Protein AF-A0AAC9MU01-F1 (afdb_monomer)

Nearest PDB structures (foldseek):
  8tch-assembly1_A  TM=5.614E-01  e=8.319E-02  Staphylococcus aureus
  8tch-assembly1_B  TM=5.476E-01  e=8.319E-02  Staphylococcus aureus
  2bjn-assembly1_A  TM=2.027E-01  e=1.122E+00  Homo sapiens
  3gy1-assembly1_B  TM=4.019E-01  e=5.782E+00  Clostridium beijerinckii NCIMB 8052

Foldseek 3Di:
DDDDDPPDFDPDDDDDDAACFDWGADPVRDIDTFWRWHKDQAAWEAAPLLRWIWGWIATHPPLRDIFTFTPVCALLRVLVRCVVSVTDGPSVVSRVVRNVVCVVCVVVHHYNYPPCPDPPPSDDPVLVVLVLLVLVVCLVPVVCQVVCNFFHWDPVDPWKIKTWGAPVSVQVSCVVVVNPGPSNVSSSLVSCVVVVQWPAEPPRHQWHFDQRPVVRDTGITIIGIDTPVSSDDD

Structure (mmCIF, N/CA/C/O backbone):
data_AF-A0AAC9MU01-F1
#
_entry.id   AF-A0AAC9MU01-F1
#
loop_
_atom_site.group_PDB
_atom_site.id
_atom_site.type_symbol
_atom_site.label_atom_id
_atom_site.label_alt_id
_atom_site.label_comp_id
_atom_site.label_asym_id
_atom_site.label_entity_id
_atom_site.label_seq_id
_atom_site.pdbx_PDB_ins_code
_atom_site.Cartn_x
_atom_site.Cartn_y
_atom_site.Cartn_z
_atom_site.occupancy
_atom_site.B_iso_or_equiv
_atom_site.auth_seq_id
_atom_site.auth_comp_id
_atom_site.auth_asym_id
_atom_site.auth_atom_id
_atom_site.pdbx_PDB_model_num
ATOM 1 N N . MET A 1 1 ? -11.973 -14.619 -39.839 1.00 33.34 1 MET A N 1
ATOM 2 C CA . MET A 1 1 ? -10.685 -15.029 -39.251 1.00 33.34 1 MET A CA 1
ATOM 3 C C . MET A 1 1 ? -9.697 -13.953 -39.640 1.00 33.34 1 MET A C 1
ATOM 5 O O . MET A 1 1 ? -9.196 -13.977 -40.753 1.00 33.34 1 MET A O 1
ATOM 9 N N . GLU A 1 2 ? -9.573 -12.934 -38.796 1.00 31.97 2 GLU A N 1
ATOM 10 C CA . GLU A 1 2 ? -8.612 -11.846 -38.980 1.00 31.97 2 GLU A CA 1
ATOM 11 C C . GLU A 1 2 ? -7.303 -12.277 -38.323 1.00 31.97 2 GLU A C 1
ATOM 13 O O . GLU A 1 2 ? -7.291 -12.651 -37.150 1.00 31.97 2 GLU A O 1
ATOM 18 N N . ASN A 1 3 ? -6.232 -12.303 -39.114 1.00 32.38 3 ASN A N 1
ATOM 19 C CA . ASN A 1 3 ? -4.886 -12.586 -38.639 1.00 32.38 3 ASN A CA 1
ATOM 20 C C . ASN A 1 3 ? -4.419 -11.422 -37.760 1.00 32.38 3 ASN A C 1
ATOM 22 O O . ASN A 1 3 ? -4.373 -10.279 -38.210 1.00 32.38 3 ASN A O 1
ATOM 26 N N . LEU A 1 4 ? -4.074 -11.732 -36.511 1.00 35.19 4 LEU A N 1
ATOM 27 C CA . LEU A 1 4 ? -3.303 -10.855 -35.640 1.00 35.19 4 LEU A CA 1
ATOM 28 C C . LEU A 1 4 ? -1.901 -10.729 -36.245 1.00 35.19 4 LEU A C 1
ATOM 30 O O . LEU A 1 4 ? -1.181 -11.720 -36.333 1.00 35.19 4 LEU A O 1
ATOM 34 N N . ALA A 1 5 ? -1.555 -9.530 -36.710 1.00 35.09 5 ALA A N 1
ATOM 35 C CA . ALA A 1 5 ? -0.206 -9.205 -37.144 1.00 35.09 5 ALA A CA 1
ATOM 36 C C . ALA A 1 5 ? 0.738 -9.280 -35.934 1.00 35.09 5 ALA A C 1
ATOM 38 O O . ALA A 1 5 ? 0.562 -8.563 -34.946 1.00 35.09 5 ALA A O 1
ATOM 39 N N . GLU A 1 6 ? 1.703 -10.193 -36.004 1.00 38.47 6 GLU A N 1
ATOM 40 C CA . GLU A 1 6 ? 2.833 -10.279 -35.088 1.00 38.47 6 GLU A CA 1
ATOM 41 C C . GLU A 1 6 ? 3.767 -9.095 -35.367 1.00 38.47 6 GLU A C 1
ATOM 43 O O . GLU A 1 6 ? 4.499 -9.087 -36.351 1.00 38.47 6 GLU A O 1
ATOM 48 N N . ASN A 1 7 ? 3.735 -8.078 -34.505 1.00 41.38 7 ASN A N 1
ATOM 49 C CA . ASN A 1 7 ? 4.765 -7.042 -34.485 1.00 41.38 7 ASN A CA 1
ATOM 50 C C . ASN A 1 7 ? 6.025 -7.641 -33.847 1.00 41.38 7 ASN A C 1
ATOM 52 O O . ASN A 1 7 ? 6.170 -7.617 -32.626 1.00 41.38 7 ASN A O 1
ATOM 56 N N . SER A 1 8 ? 6.912 -8.222 -34.652 1.00 35.62 8 SER A N 1
ATOM 57 C CA . SER A 1 8 ? 8.251 -8.607 -34.203 1.00 35.62 8 SER A CA 1
ATOM 58 C C . SER A 1 8 ? 9.233 -7.489 -34.549 1.00 35.62 8 SER A C 1
ATOM 60 O O . SER A 1 8 ? 9.579 -7.320 -35.719 1.00 35.62 8 SER A O 1
ATOM 62 N N . TYR A 1 9 ? 9.686 -6.720 -33.559 1.00 42.91 9 TYR A N 1
ATOM 63 C CA . TYR A 1 9 ? 10.770 -5.762 -33.771 1.00 42.91 9 TYR A CA 1
ATOM 64 C C . TYR A 1 9 ? 12.103 -6.508 -33.767 1.00 42.91 9 TYR A C 1
ATOM 66 O O . TYR A 1 9 ? 12.362 -7.363 -32.919 1.00 42.91 9 TYR A O 1
ATOM 74 N N . ASN A 1 10 ? 12.934 -6.212 -34.761 1.00 40.31 10 ASN A N 1
ATOM 75 C CA . ASN A 1 10 ? 14.219 -6.863 -34.953 1.00 40.31 10 ASN A CA 1
ATOM 76 C C . ASN A 1 10 ? 15.215 -6.304 -33.920 1.00 40.31 10 ASN A C 1
ATOM 78 O O . ASN A 1 10 ? 15.692 -5.178 -34.051 1.00 40.31 10 ASN A O 1
ATOM 82 N N . ILE A 1 11 ? 15.478 -7.059 -32.849 1.00 44.53 11 ILE A N 1
ATOM 83 C CA . ILE A 1 11 ? 16.419 -6.682 -31.782 1.00 44.53 11 ILE A CA 1
ATOM 84 C C . ILE A 1 11 ? 17.823 -7.143 -32.188 1.00 44.53 11 ILE A C 1
ATOM 86 O O . ILE A 1 11 ? 18.391 -8.040 -31.572 1.00 44.53 11 ILE A O 1
ATOM 90 N N . ASP A 1 12 ? 18.385 -6.533 -33.229 1.00 43.00 12 ASP A N 1
ATOM 91 C CA . ASP A 1 12 ? 19.811 -6.655 -33.529 1.00 43.00 12 ASP A CA 1
ATOM 92 C C . ASP A 1 12 ? 20.505 -5.337 -33.175 1.00 43.00 12 ASP A C 1
ATOM 94 O O . ASP A 1 12 ? 20.518 -4.351 -33.909 1.00 43.00 12 ASP A O 1
ATOM 98 N N . THR A 1 13 ? 21.096 -5.323 -31.982 1.00 53.66 13 THR A N 1
ATOM 99 C CA . THR A 1 13 ? 22.181 -4.408 -31.628 1.00 53.66 13 THR A CA 1
ATOM 100 C C . THR A 1 13 ? 23.320 -4.566 -32.632 1.00 53.66 13 THR A C 1
ATOM 102 O O . THR A 1 13 ? 23.834 -5.677 -32.718 1.00 53.66 13 THR A O 1
ATOM 105 N N . LEU A 1 14 ? 23.761 -3.489 -33.309 1.00 36.19 14 LEU A N 1
ATOM 106 C CA . LEU A 1 14 ? 25.185 -3.129 -33.498 1.00 36.19 14 LEU A CA 1
ATOM 107 C C . LEU A 1 14 ? 25.422 -1.889 -34.404 1.00 36.19 14 LEU A C 1
ATOM 109 O O . LEU A 1 14 ? 25.096 -1.884 -35.585 1.00 36.19 14 LEU A O 1
ATOM 113 N N . ASN A 1 15 ? 26.180 -0.944 -33.822 1.00 32.50 15 ASN A N 1
ATOM 114 C CA . ASN A 1 15 ? 27.194 -0.032 -34.391 1.00 32.50 15 ASN A CA 1
ATOM 115 C C . ASN A 1 15 ? 26.860 1.400 -34.890 1.00 32.50 15 ASN A C 1
ATOM 117 O O . ASN A 1 15 ? 26.528 1.629 -36.045 1.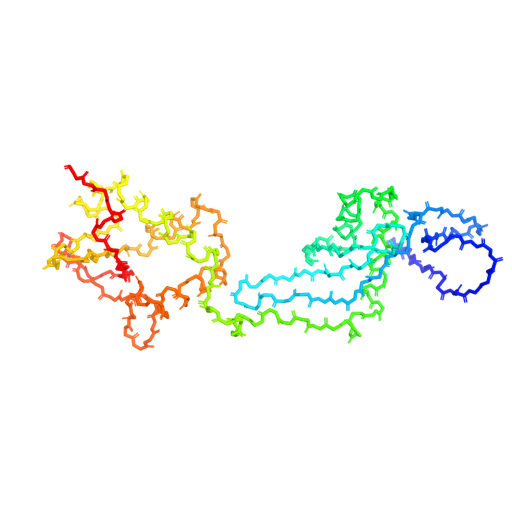00 32.50 15 ASN A O 1
ATOM 121 N N . ALA A 1 16 ? 27.255 2.343 -34.012 1.00 35.03 16 ALA A N 1
ATOM 122 C CA . ALA A 1 16 ? 28.285 3.377 -34.230 1.00 35.03 16 ALA A CA 1
ATOM 123 C C . ALA A 1 16 ? 27.898 4.712 -34.900 1.00 35.03 16 ALA A C 1
ATOM 125 O O . ALA A 1 16 ? 28.267 4.974 -36.036 1.00 35.03 16 ALA A O 1
ATOM 126 N N . GLU A 1 17 ? 27.243 5.573 -34.113 1.00 38.16 17 GLU A N 1
ATOM 127 C CA . GLU A 1 17 ? 27.628 6.979 -33.792 1.00 38.16 17 GLU A CA 1
ATOM 128 C C . GLU A 1 17 ? 26.553 7.687 -32.931 1.00 38.16 17 GLU A C 1
ATOM 130 O O . GLU A 1 17 ? 26.542 8.904 -32.749 1.00 38.16 17 GLU A O 1
ATOM 135 N N . GLU A 1 18 ? 25.621 6.926 -32.361 1.00 42.84 18 GLU A N 1
ATOM 136 C CA . GLU A 1 18 ? 24.342 7.458 -31.923 1.00 42.84 18 GLU A CA 1
ATOM 137 C C . GLU A 1 18 ? 24.255 7.508 -30.405 1.00 42.84 18 GLU A C 1
ATOM 139 O O . GLU A 1 18 ? 24.616 6.566 -29.705 1.00 42.84 18 GLU A O 1
ATOM 144 N N . THR A 1 19 ? 23.773 8.650 -29.918 1.00 51.72 19 THR A N 1
ATOM 145 C CA . THR A 1 19 ? 23.278 8.909 -28.561 1.00 51.72 19 THR A CA 1
ATOM 146 C C . THR A 1 19 ? 22.874 7.635 -27.817 1.00 51.72 19 THR A C 1
ATOM 148 O O . THR A 1 19 ? 22.124 6.844 -28.382 1.00 51.72 19 THR A O 1
ATOM 151 N N . ASN A 1 20 ? 23.234 7.507 -26.534 1.00 68.25 20 ASN A N 1
ATOM 152 C CA . ASN A 1 20 ? 22.795 6.434 -25.620 1.00 68.25 20 ASN A CA 1
ATOM 153 C C . ASN A 1 20 ? 21.255 6.229 -25.538 1.00 68.25 20 ASN A C 1
ATOM 155 O O . ASN A 1 20 ? 20.792 5.442 -24.727 1.00 68.25 20 ASN A O 1
ATOM 159 N N . GLY A 1 21 ? 20.454 6.955 -26.318 1.00 81.69 21 GLY A N 1
ATOM 160 C CA . GLY A 1 21 ? 19.012 6.841 -26.455 1.00 81.69 21 GLY A CA 1
ATOM 161 C C . GLY A 1 21 ? 18.496 5.548 -27.082 1.00 81.69 21 GLY A C 1
ATOM 162 O O . GLY A 1 21 ? 19.226 4.739 -27.646 1.00 81.69 21 GLY A O 1
ATOM 163 N N . ILE A 1 22 ? 17.181 5.387 -26.993 1.00 88.44 22 ILE A N 1
ATOM 164 C CA . ILE A 1 22 ? 16.414 4.281 -27.553 1.00 88.44 22 ILE A CA 1
ATOM 165 C C . ILE A 1 22 ? 15.800 4.744 -28.876 1.00 88.44 22 ILE A C 1
ATOM 167 O O . ILE A 1 22 ? 15.067 5.742 -28.936 1.00 88.44 22 ILE A O 1
ATOM 171 N N . TRP A 1 23 ? 16.077 3.975 -29.923 1.00 89.56 23 TRP A N 1
ATOM 172 C CA . TRP A 1 23 ? 15.594 4.180 -31.283 1.00 89.56 23 TRP A CA 1
ATOM 173 C C . TRP A 1 23 ? 14.854 2.927 -31.733 1.00 89.56 23 TRP A C 1
ATOM 175 O O . TRP A 1 23 ? 15.296 1.821 -31.442 1.00 89.56 23 TRP A O 1
ATOM 185 N N . ILE A 1 24 ? 13.737 3.103 -32.434 1.00 87.06 24 ILE A N 1
ATOM 186 C CA . ILE A 1 24 ? 12.960 1.996 -32.999 1.00 87.06 24 ILE A CA 1
ATOM 187 C C . ILE A 1 24 ? 12.995 2.113 -34.516 1.00 87.06 24 ILE A C 1
ATOM 189 O O . ILE A 1 24 ? 12.777 3.202 -35.052 1.00 87.06 24 ILE A O 1
ATOM 193 N N . GLU A 1 25 ? 13.271 0.999 -35.180 1.00 84.62 25 GLU A N 1
ATOM 194 C CA . GLU A 1 25 ? 13.202 0.857 -36.631 1.00 84.62 25 GLU A CA 1
ATOM 195 C C . GLU A 1 25 ? 11.802 0.371 -37.035 1.00 84.62 25 GLU A C 1
ATOM 197 O O . GLU A 1 25 ? 11.242 -0.511 -36.380 1.00 84.62 25 GLU A O 1
ATOM 202 N N . ASP A 1 26 ? 11.203 0.994 -38.051 1.00 80.44 26 ASP A N 1
ATOM 203 C CA . ASP A 1 26 ? 9.952 0.517 -38.651 1.00 80.44 26 ASP A CA 1
ATOM 204 C C . ASP A 1 26 ? 10.191 -0.511 -39.772 1.00 80.44 26 ASP A C 1
ATOM 206 O O . ASP A 1 26 ? 11.327 -0.795 -40.138 1.00 80.44 26 ASP A O 1
ATOM 210 N N . GLU A 1 27 ? 9.114 -1.100 -40.303 1.00 78.50 27 GLU A N 1
ATOM 211 C CA . GLU A 1 27 ? 9.172 -2.144 -41.345 1.00 78.50 27 GLU A CA 1
ATOM 212 C C . GLU A 1 27 ? 9.883 -1.687 -42.631 1.00 78.50 27 GLU A C 1
ATOM 214 O O . GLU A 1 27 ? 10.413 -2.512 -43.374 1.00 78.50 27 GLU A O 1
ATOM 219 N N . ASP A 1 28 ? 9.926 -0.375 -42.872 1.00 82.12 28 ASP A N 1
ATOM 220 C CA . ASP A 1 28 ? 10.595 0.251 -44.012 1.00 82.12 28 ASP A CA 1
ATOM 221 C C . ASP A 1 28 ? 12.073 0.588 -43.718 1.00 82.12 28 ASP A C 1
ATOM 223 O O . ASP A 1 28 ? 12.757 1.179 -44.558 1.00 82.12 28 ASP A O 1
ATOM 227 N N . GLY A 1 29 ? 12.582 0.233 -42.532 1.00 80.69 29 GLY A N 1
ATOM 228 C CA . GLY A 1 29 ? 13.956 0.493 -42.104 1.00 80.69 29 GLY A CA 1
ATOM 229 C C . GLY A 1 29 ? 14.201 1.918 -41.592 1.00 80.69 29 GLY A C 1
ATOM 230 O O . GLY A 1 29 ? 15.353 2.319 -41.409 1.00 80.69 29 GLY A O 1
ATOM 231 N N . ASN A 1 30 ? 13.158 2.729 -41.368 1.00 84.19 30 ASN A N 1
ATOM 232 C CA . ASN A 1 30 ? 13.339 4.088 -40.860 1.00 84.19 30 ASN A CA 1
ATOM 233 C C . ASN A 1 30 ? 13.479 4.086 -39.341 1.00 84.19 30 ASN A C 1
ATOM 235 O O . ASN A 1 30 ? 12.619 3.610 -38.597 1.00 84.19 30 ASN A O 1
ATOM 239 N N . ARG A 1 31 ? 14.548 4.722 -38.865 1.00 84.19 31 ARG A N 1
ATOM 240 C CA . ARG A 1 31 ? 14.858 4.809 -37.439 1.00 84.19 31 ARG A CA 1
ATOM 241 C C . ARG A 1 31 ? 14.244 6.052 -36.817 1.00 84.19 31 ARG A C 1
ATOM 243 O O . ARG A 1 31 ? 14.443 7.173 -37.280 1.00 84.19 31 ARG A O 1
ATOM 250 N N . GLN A 1 32 ? 13.513 5.856 -35.727 1.00 85.50 32 GLN A N 1
ATOM 251 C CA . GLN A 1 32 ? 12.815 6.919 -35.013 1.00 85.50 32 GLN A CA 1
ATOM 252 C C . GLN A 1 32 ? 13.269 6.974 -33.554 1.00 85.50 32 GLN A C 1
ATOM 254 O O . GLN A 1 32 ? 13.216 5.971 -32.842 1.00 85.50 32 GLN A O 1
ATOM 259 N N . CYS A 1 33 ? 13.680 8.159 -33.091 1.00 87.25 33 CYS A N 1
ATOM 260 C CA . CYS A 1 33 ? 14.018 8.374 -31.684 1.00 87.25 33 CYS A CA 1
ATOM 261 C C . CYS A 1 33 ? 12.754 8.276 -30.833 1.00 87.25 33 CYS A C 1
ATOM 263 O O . CYS A 1 33 ? 11.787 9.011 -31.059 1.00 87.25 33 CYS A O 1
ATOM 265 N N . VAL A 1 34 ? 12.766 7.393 -29.837 1.00 92.06 34 VAL A N 1
ATOM 266 C CA . VAL A 1 34 ? 11.656 7.248 -28.883 1.00 92.06 34 VAL A CA 1
ATOM 267 C C . VAL A 1 34 ? 12.044 7.680 -27.474 1.00 92.06 34 VAL A C 1
ATOM 269 O O . VAL A 1 34 ? 11.166 8.072 -26.702 1.00 92.06 34 VAL A O 1
ATOM 272 N N . CYS A 1 35 ? 13.340 7.662 -27.159 1.00 90.62 35 CYS A N 1
ATOM 273 C CA . CYS A 1 35 ? 13.922 8.210 -25.941 1.00 90.62 35 CYS A CA 1
ATOM 274 C C . CYS A 1 35 ? 15.354 8.683 -26.251 1.00 90.62 35 CYS A C 1
ATOM 276 O O . CYS A 1 35 ? 16.123 7.910 -26.807 1.00 90.62 35 CYS A O 1
ATOM 278 N N . PRO A 1 36 ? 15.762 9.910 -25.896 1.00 88.50 36 PRO A N 1
ATOM 279 C CA . PRO A 1 36 ? 17.089 10.434 -26.222 1.00 88.50 36 PRO A CA 1
ATOM 280 C C . PRO A 1 36 ? 18.189 9.918 -25.279 1.00 88.50 36 PRO A C 1
ATOM 282 O O . PRO A 1 36 ? 19.367 10.154 -25.528 1.00 88.50 36 PRO A O 1
ATOM 285 N N . VAL A 1 37 ? 17.808 9.228 -24.200 1.00 89.19 37 VAL A N 1
ATOM 286 C CA . VAL A 1 37 ? 18.699 8.660 -23.175 1.00 89.19 37 VAL A CA 1
ATOM 287 C C . VAL A 1 37 ? 18.432 7.170 -22.995 1.00 89.19 37 VAL A C 1
ATOM 289 O O . VAL A 1 37 ? 17.341 6.691 -23.326 1.00 89.19 37 VAL A O 1
ATOM 292 N N . SER A 1 38 ? 19.409 6.440 -22.459 1.00 90.88 38 SER A N 1
ATOM 293 C CA . SER A 1 38 ? 19.231 5.020 -22.170 1.00 90.88 38 SER A CA 1
ATOM 294 C C . SER A 1 38 ? 18.254 4.857 -21.020 1.00 90.88 38 SER A C 1
ATOM 296 O O . SER A 1 38 ? 18.213 5.666 -20.089 1.00 90.88 38 SER A O 1
ATOM 298 N N . VAL A 1 39 ? 17.460 3.795 -21.084 1.00 92.00 39 VAL A N 1
ATOM 299 C CA . VAL A 1 39 ? 16.626 3.368 -19.969 1.00 92.00 39 VAL A CA 1
ATOM 300 C C . VAL A 1 39 ? 16.716 1.858 -19.877 1.00 92.00 39 VAL A C 1
ATOM 302 O O . VAL A 1 39 ? 16.418 1.158 -20.844 1.00 92.00 39 VAL A O 1
ATOM 305 N N . GLU A 1 40 ? 17.114 1.369 -18.711 1.00 90.38 40 GLU A N 1
ATOM 306 C CA . GLU A 1 40 ? 17.258 -0.056 -18.445 1.00 90.38 40 GLU A CA 1
ATOM 307 C C . GLU A 1 40 ? 16.331 -0.469 -17.306 1.00 90.38 40 GLU A C 1
ATOM 309 O O . GLU A 1 40 ? 16.325 0.153 -16.245 1.00 90.38 40 GLU A O 1
ATOM 314 N N . ILE A 1 41 ? 15.536 -1.517 -17.521 1.00 90.62 41 ILE A N 1
ATOM 315 C CA . ILE A 1 41 ? 14.718 -2.124 -16.468 1.00 90.62 41 ILE A CA 1
ATOM 316 C C . ILE A 1 41 ? 15.637 -3.053 -15.678 1.00 90.62 41 ILE A C 1
ATOM 318 O O . ILE A 1 41 ? 16.023 -4.108 -16.174 1.00 90.62 41 ILE A O 1
ATOM 322 N N . ILE A 1 42 ? 16.003 -2.648 -14.466 1.00 88.50 42 ILE A N 1
ATOM 323 C CA . ILE A 1 42 ? 17.048 -3.317 -13.679 1.00 88.50 42 ILE A CA 1
ATOM 324 C C . ILE A 1 42 ? 16.485 -4.314 -12.664 1.00 88.50 42 ILE A C 1
ATOM 326 O O . ILE A 1 42 ? 17.151 -5.284 -12.306 1.00 88.50 42 ILE A O 1
ATOM 330 N N . ALA A 1 43 ? 15.263 -4.084 -12.180 1.00 87.81 43 ALA A N 1
ATOM 331 C CA . ALA A 1 43 ? 14.674 -4.901 -11.130 1.00 87.81 43 ALA A CA 1
ATOM 332 C C . ALA A 1 43 ? 13.148 -4.794 -11.091 1.00 87.81 43 ALA A C 1
ATOM 334 O O . ALA A 1 43 ? 12.538 -3.858 -11.618 1.00 87.81 43 ALA A O 1
ATOM 335 N N . ILE A 1 44 ? 12.543 -5.739 -10.379 1.00 88.06 44 ILE A N 1
ATOM 336 C CA . ILE A 1 44 ? 11.185 -5.625 -9.859 1.00 88.06 44 ILE A CA 1
ATOM 337 C C . ILE A 1 44 ? 11.303 -5.439 -8.347 1.00 88.06 44 ILE A C 1
ATOM 339 O O . ILE A 1 44 ? 11.755 -6.338 -7.639 1.00 88.06 44 ILE A O 1
ATOM 343 N N . GLU A 1 45 ? 10.896 -4.278 -7.843 1.00 87.12 45 GLU A N 1
ATOM 344 C CA . GLU A 1 45 ? 10.708 -4.063 -6.410 1.00 87.12 45 GLU A CA 1
ATOM 345 C C . GLU A 1 45 ? 9.396 -4.713 -5.967 1.00 87.12 45 GLU A C 1
ATOM 347 O O . GLU A 1 45 ? 8.342 -4.452 -6.549 1.00 87.12 45 GLU A O 1
ATOM 352 N N . VAL A 1 46 ? 9.454 -5.547 -4.927 1.00 82.81 46 VAL A N 1
ATOM 353 C CA . VAL A 1 46 ? 8.307 -6.315 -4.431 1.00 82.81 46 VAL A CA 1
ATOM 354 C C . VAL A 1 46 ? 8.032 -5.990 -2.970 1.00 82.81 46 VAL A C 1
ATOM 356 O O . VAL A 1 46 ? 8.763 -6.426 -2.088 1.00 82.81 46 VAL A O 1
ATOM 359 N N . ASP A 1 47 ? 6.930 -5.304 -2.694 1.00 77.19 47 ASP A N 1
ATOM 360 C CA . ASP A 1 47 ? 6.321 -5.246 -1.367 1.00 77.19 47 ASP A CA 1
ATOM 361 C C . ASP A 1 47 ? 5.314 -6.396 -1.249 1.00 77.19 47 ASP A C 1
ATOM 363 O O . ASP A 1 47 ? 4.135 -6.283 -1.599 1.00 77.19 47 ASP A O 1
ATOM 367 N N . ARG A 1 48 ? 5.819 -7.545 -0.777 1.00 69.38 48 ARG A N 1
ATOM 368 C CA . ARG A 1 48 ? 5.019 -8.766 -0.587 1.00 69.38 48 ARG A CA 1
ATOM 369 C C . ARG A 1 48 ? 3.927 -8.586 0.454 1.00 69.38 48 ARG A C 1
ATOM 371 O O . ARG A 1 48 ? 2.942 -9.318 0.433 1.00 69.38 48 ARG A O 1
ATOM 378 N N . GLU A 1 49 ? 4.112 -7.673 1.402 1.00 66.50 49 GLU A N 1
ATOM 379 C CA . GLU A 1 49 ? 3.132 -7.487 2.458 1.00 66.50 49 GLU A CA 1
ATOM 380 C C . GLU A 1 49 ? 1.884 -6.801 1.922 1.00 66.50 49 GLU A C 1
ATOM 382 O O . GLU A 1 49 ? 0.780 -7.219 2.268 1.00 66.50 49 GLU A O 1
ATOM 387 N N . ARG A 1 50 ? 2.062 -5.808 1.046 1.00 68.12 50 ARG A N 1
ATOM 388 C CA . ARG A 1 50 ? 0.971 -5.021 0.452 1.00 68.12 50 ARG A CA 1
ATOM 389 C C . ARG A 1 50 ? 0.559 -5.472 -0.940 1.00 68.12 50 ARG A C 1
ATOM 391 O O . ARG A 1 50 ? -0.320 -4.846 -1.532 1.00 68.12 50 ARG A O 1
ATOM 398 N N . ASP A 1 51 ? 1.179 -6.536 -1.442 1.00 73.06 51 ASP A N 1
ATOM 399 C CA . ASP A 1 51 ? 0.996 -7.051 -2.800 1.00 73.06 51 ASP A CA 1
ATOM 400 C C . ASP A 1 51 ? 1.210 -5.949 -3.853 1.00 73.06 51 ASP A C 1
ATOM 402 O O . ASP A 1 51 ? 0.432 -5.771 -4.791 1.00 73.06 51 ASP A O 1
ATOM 406 N N . ARG A 1 52 ? 2.258 -5.140 -3.648 1.00 81.56 52 ARG A N 1
ATOM 407 C CA . ARG A 1 52 ? 2.647 -4.067 -4.567 1.00 81.56 52 ARG A CA 1
ATOM 408 C C . ARG A 1 52 ? 3.966 -4.410 -5.231 1.00 81.56 52 ARG A C 1
ATOM 410 O O . ARG A 1 52 ? 4.927 -4.810 -4.582 1.00 81.56 52 ARG A O 1
ATOM 417 N N . TYR A 1 53 ? 3.996 -4.213 -6.539 1.00 85.81 53 TYR A N 1
ATOM 418 C CA . TYR A 1 53 ? 5.143 -4.518 -7.375 1.00 85.81 53 TYR A CA 1
ATOM 419 C C . TYR A 1 53 ? 5.425 -3.303 -8.241 1.00 85.81 53 TYR A C 1
ATOM 421 O O . TYR A 1 53 ? 4.501 -2.732 -8.834 1.00 85.81 53 TYR A O 1
ATOM 429 N N . TRP A 1 54 ? 6.694 -2.935 -8.339 1.00 92.31 54 TRP A N 1
ATOM 430 C CA . TRP A 1 54 ? 7.145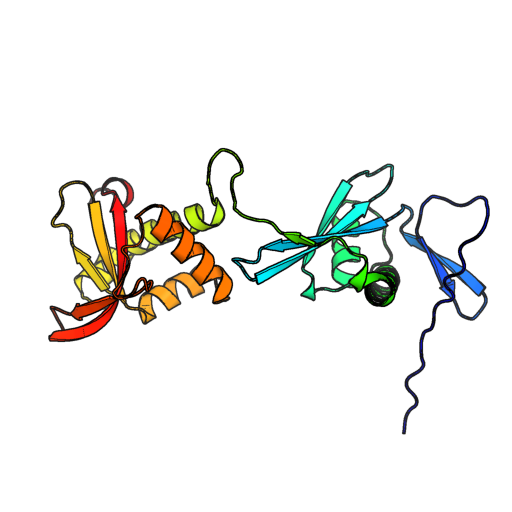 -1.846 -9.189 1.00 92.31 54 TRP A CA 1
ATOM 431 C C . TRP A 1 54 ? 8.264 -2.320 -10.098 1.00 92.31 54 TRP A C 1
ATOM 433 O O . TRP A 1 54 ? 9.207 -2.960 -9.644 1.00 92.31 54 TRP A O 1
ATOM 443 N N . TYR A 1 55 ? 8.194 -1.946 -11.367 1.00 92.50 55 TYR A N 1
ATOM 444 C CA . TYR A 1 55 ? 9.368 -1.913 -12.219 1.00 92.50 55 TYR A CA 1
ATOM 445 C C . TYR A 1 55 ? 10.291 -0.802 -11.743 1.00 92.50 55 TYR A C 1
ATOM 447 O O . TYR A 1 55 ? 9.843 0.335 -11.561 1.00 92.50 55 TYR A O 1
ATOM 455 N N . VAL A 1 56 ? 11.566 -1.129 -11.561 1.00 92.81 56 VAL A N 1
ATOM 456 C CA . VAL A 1 56 ? 12.629 -0.151 -11.336 1.00 92.81 56 VAL A CA 1
ATOM 457 C C . VAL A 1 56 ? 13.396 -0.006 -12.638 1.00 92.81 56 VAL A C 1
ATOM 459 O O . VAL A 1 56 ? 13.958 -0.980 -13.143 1.00 92.81 56 VAL A O 1
ATOM 462 N N . ALA A 1 57 ? 13.397 1.207 -13.181 1.00 92.75 57 ALA A N 1
ATOM 463 C CA . ALA A 1 57 ? 14.150 1.534 -14.378 1.00 92.75 57 ALA A CA 1
ATOM 464 C C . ALA A 1 57 ? 15.206 2.599 -14.071 1.00 92.75 57 ALA A C 1
ATOM 466 O O . ALA A 1 57 ? 14.895 3.634 -13.478 1.00 92.75 57 ALA A O 1
ATOM 467 N N . GLN A 1 58 ? 16.442 2.344 -14.490 1.00 94.06 58 GLN A N 1
ATOM 468 C CA . GLN A 1 58 ? 17.546 3.290 -14.419 1.00 94.06 58 GLN A CA 1
ATOM 469 C C . GLN A 1 58 ? 17.574 4.121 -15.700 1.00 94.06 58 GLN A C 1
ATOM 471 O O . GLN A 1 58 ? 17.708 3.581 -16.798 1.00 94.06 58 GLN A O 1
ATOM 476 N N . ILE A 1 59 ? 17.466 5.440 -15.558 1.00 93.25 59 ILE A N 1
ATOM 477 C CA . ILE A 1 59 ? 17.658 6.393 -16.652 1.00 93.25 59 ILE A CA 1
ATOM 478 C C . ILE A 1 59 ? 19.146 6.737 -16.725 1.00 93.25 59 ILE A C 1
ATOM 480 O O . ILE A 1 59 ? 19.752 7.068 -15.705 1.00 93.25 59 ILE A O 1
ATOM 484 N N . GLY A 1 60 ? 19.734 6.677 -17.916 1.00 87.88 60 GLY A N 1
ATOM 485 C CA . GLY A 1 60 ? 21.123 7.056 -18.153 1.00 87.88 60 GLY A CA 1
ATOM 486 C C . GLY A 1 60 ? 21.398 8.558 -18.017 1.00 87.88 60 GLY A C 1
ATOM 487 O O . GLY A 1 60 ? 20.518 9.377 -17.735 1.00 87.88 60 GLY A O 1
ATOM 488 N N . GLU A 1 61 ? 22.656 8.931 -18.234 1.00 84.31 61 GLU A N 1
ATOM 489 C CA . GLU A 1 61 ? 23.094 10.330 -18.281 1.00 84.31 61 GLU A CA 1
ATOM 490 C C . GLU A 1 61 ? 22.333 11.130 -19.364 1.00 84.31 61 GLU A C 1
ATOM 492 O O . GLU A 1 61 ? 21.999 10.575 -20.416 1.00 84.31 61 GLU A O 1
ATOM 497 N N . PRO A 1 62 ? 22.057 12.432 -19.147 1.00 83.19 62 PRO A N 1
ATOM 498 C CA . PRO A 1 62 ? 22.483 13.267 -18.014 1.00 83.19 62 PRO A CA 1
ATOM 499 C C . PRO A 1 62 ? 21.553 13.205 -16.788 1.00 83.19 62 PRO A C 1
ATOM 501 O O . PRO A 1 62 ? 21.742 13.946 -15.828 1.00 83.19 62 PRO A O 1
ATOM 504 N N . ILE A 1 63 ? 20.488 12.399 -16.841 1.00 86.62 63 ILE A N 1
ATOM 505 C CA . ILE A 1 63 ? 19.471 12.369 -15.781 1.00 86.62 63 ILE A CA 1
ATOM 506 C C . ILE A 1 63 ? 19.919 11.487 -14.616 1.00 86.62 63 ILE A C 1
ATOM 508 O O . ILE A 1 63 ? 19.684 11.858 -13.468 1.00 86.62 63 ILE A O 1
ATOM 512 N N . ASN A 1 64 ? 20.541 10.341 -14.922 1.00 86.06 64 ASN A N 1
ATOM 513 C CA . ASN A 1 64 ? 21.144 9.406 -13.968 1.00 86.06 64 ASN A CA 1
ATOM 514 C C . ASN A 1 64 ? 20.272 9.158 -12.723 1.00 86.06 64 ASN A C 1
ATOM 516 O O . ASN A 1 64 ? 20.642 9.465 -11.588 1.00 86.06 64 ASN A O 1
ATOM 520 N N . ARG A 1 65 ? 19.056 8.654 -12.952 1.00 89.81 65 ARG A N 1
ATOM 521 C CA . ARG A 1 65 ? 18.028 8.528 -11.914 1.00 89.81 65 ARG A CA 1
ATOM 522 C C . ARG A 1 65 ? 17.221 7.248 -12.065 1.00 89.81 65 ARG A C 1
ATOM 524 O O . ARG A 1 65 ? 16.809 6.895 -13.166 1.00 89.81 65 ARG A O 1
ATOM 531 N N . GLU A 1 66 ? 16.889 6.639 -10.933 1.00 93.06 66 GLU A N 1
ATOM 532 C CA . GLU A 1 66 ? 15.893 5.574 -10.868 1.00 93.06 66 GLU A CA 1
ATOM 533 C C . GLU A 1 66 ? 14.464 6.121 -10.883 1.00 93.06 66 GLU A C 1
ATOM 535 O O . GLU A 1 66 ? 14.100 7.036 -10.131 1.00 93.06 66 GLU A O 1
ATOM 540 N N . VAL A 1 67 ? 13.617 5.479 -11.679 1.00 93.81 67 VAL A N 1
ATOM 541 C CA . VAL A 1 67 ? 12.169 5.671 -11.655 1.00 93.81 67 VAL A CA 1
ATOM 542 C C . VAL A 1 67 ? 11.462 4.368 -11.324 1.00 93.81 67 VAL A C 1
ATOM 544 O O . VAL A 1 67 ? 11.931 3.278 -11.648 1.00 93.81 67 VAL A O 1
ATOM 547 N N . ARG A 1 68 ? 10.313 4.499 -10.660 1.00 93.19 68 ARG A N 1
ATOM 548 C CA . ARG A 1 68 ? 9.453 3.378 -10.282 1.00 93.19 68 ARG A CA 1
ATOM 549 C C . ARG A 1 68 ? 8.124 3.506 -11.005 1.00 93.19 68 ARG A C 1
ATOM 551 O O . ARG A 1 68 ? 7.527 4.581 -10.994 1.00 93.19 68 ARG A O 1
ATOM 558 N N . SER A 1 69 ? 7.652 2.411 -11.587 1.00 93.75 69 SER A N 1
ATOM 559 C CA . SER A 1 69 ? 6.317 2.323 -12.183 1.00 93.75 69 SER A CA 1
ATOM 560 C C . SER A 1 69 ? 5.601 1.067 -11.686 1.00 93.75 69 SER A C 1
ATOM 562 O O . SER A 1 69 ? 6.231 0.012 -11.628 1.00 93.75 69 SER A O 1
ATOM 564 N N . PRO A 1 70 ? 4.316 1.140 -11.294 1.00 89.81 70 PRO A N 1
ATOM 565 C CA . PRO A 1 70 ? 3.565 -0.042 -10.885 1.00 89.81 70 PRO A CA 1
ATOM 566 C C . PRO A 1 70 ? 3.515 -1.107 -11.989 1.00 89.81 70 PRO A C 1
ATOM 568 O O . PRO A 1 70 ? 3.224 -0.797 -13.140 1.00 89.81 70 PRO A O 1
ATOM 571 N N . VAL A 1 71 ? 3.709 -2.380 -11.631 1.00 89.25 71 VAL A N 1
ATOM 572 C CA . VAL A 1 71 ? 3.781 -3.481 -12.616 1.00 89.25 71 VAL A CA 1
ATOM 573 C C . VAL A 1 71 ? 2.523 -3.604 -13.483 1.00 89.25 71 VAL A C 1
ATOM 575 O O . VAL A 1 71 ? 2.612 -3.903 -14.669 1.00 89.25 71 VAL A O 1
ATOM 578 N N . HIS A 1 72 ? 1.345 -3.319 -12.927 1.00 87.44 72 HIS A N 1
ATOM 579 C CA . HIS A 1 72 ? 0.080 -3.398 -13.664 1.00 87.44 72 HIS A CA 1
ATOM 580 C C . HIS A 1 72 ? -0.073 -2.334 -14.765 1.00 87.44 72 HIS A C 1
ATOM 582 O O . HIS A 1 72 ? -0.982 -2.445 -15.583 1.00 87.44 72 HIS A O 1
ATOM 588 N N . GLU A 1 73 ? 0.779 -1.304 -14.790 1.00 90.00 73 GLU A N 1
ATOM 589 C CA . GLU A 1 73 ? 0.800 -0.303 -15.861 1.00 90.00 73 GLU A CA 1
ATOM 590 C C . GLU A 1 73 ? 1.661 -0.728 -17.067 1.00 90.00 73 GLU A C 1
ATOM 592 O O . GLU A 1 73 ? 1.629 -0.052 -18.100 1.00 90.00 73 GLU A O 1
ATOM 597 N N . GLY A 1 74 ? 2.409 -1.834 -16.954 1.00 91.94 74 GLY A N 1
ATOM 598 C CA . GLY A 1 74 ? 3.256 -2.375 -18.020 1.00 91.94 74 GLY A CA 1
ATOM 599 C C . GLY A 1 74 ? 4.337 -1.402 -18.502 1.00 91.94 74 GLY A C 1
ATOM 600 O O . GLY A 1 74 ? 4.721 -0.456 -17.806 1.00 91.94 74 GLY A O 1
ATOM 601 N N . GLY A 1 75 ? 4.810 -1.604 -19.730 1.00 92.94 75 GLY A N 1
ATOM 602 C CA . GLY A 1 75 ? 5.812 -0.755 -20.367 1.00 92.94 75 GLY A CA 1
ATOM 603 C C . GLY A 1 75 ? 5.365 0.700 -20.519 1.00 92.94 75 GLY A C 1
ATOM 604 O O . GLY A 1 75 ? 6.171 1.623 -20.372 1.00 92.94 7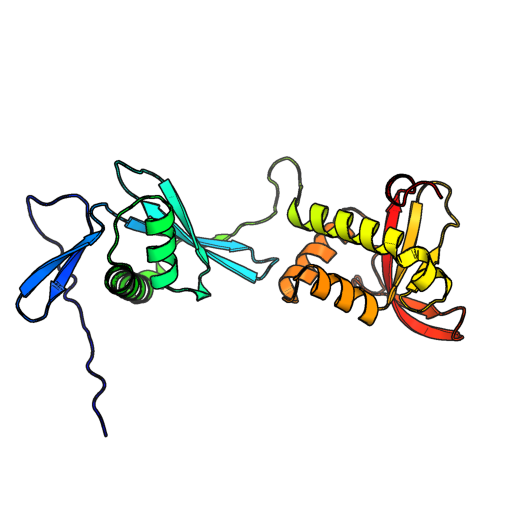5 GLY A O 1
ATOM 605 N N . LEU A 1 76 ? 4.066 0.947 -20.723 1.00 94.94 76 LEU A N 1
ATOM 606 C CA . LEU A 1 76 ? 3.520 2.307 -20.784 1.00 94.94 76 LEU A CA 1
ATOM 607 C C . LEU A 1 76 ? 3.684 3.061 -19.455 1.00 94.94 76 LEU A C 1
ATOM 609 O O . LEU A 1 76 ? 3.970 4.262 -19.464 1.00 94.94 76 LEU A O 1
ATOM 613 N N . GLY A 1 77 ? 3.519 2.374 -18.324 1.00 93.94 77 GLY A N 1
ATOM 614 C CA . GLY A 1 77 ? 3.781 2.938 -17.002 1.00 93.94 77 GLY A CA 1
ATOM 615 C C . GLY A 1 77 ? 5.237 3.368 -16.838 1.00 93.94 77 GLY A C 1
ATOM 616 O O . GLY A 1 77 ? 5.510 4.481 -16.383 1.00 93.94 77 GLY A O 1
ATOM 617 N N . ILE A 1 78 ? 6.175 2.526 -17.281 1.00 94.88 78 ILE A N 1
ATOM 618 C CA . ILE A 1 78 ? 7.613 2.830 -17.246 1.00 94.88 78 ILE A CA 1
ATOM 619 C C . ILE A 1 78 ? 7.906 4.067 -18.099 1.00 94.88 78 ILE A C 1
ATOM 621 O O . ILE A 1 78 ? 8.523 5.016 -17.617 1.00 94.88 78 ILE A O 1
ATOM 625 N N . ALA A 1 79 ? 7.395 4.115 -19.333 1.00 95.25 79 ALA A N 1
ATOM 626 C CA . ALA A 1 79 ? 7.582 5.256 -20.229 1.00 95.25 79 ALA A CA 1
ATOM 627 C C . ALA A 1 79 ? 7.048 6.572 -19.630 1.00 95.25 79 ALA A C 1
ATOM 629 O O . ALA A 1 79 ? 7.688 7.619 -19.743 1.00 95.25 79 ALA A O 1
ATOM 630 N N . ARG A 1 80 ? 5.902 6.527 -18.937 1.00 94.94 80 ARG A N 1
ATOM 631 C CA . ARG A 1 80 ? 5.353 7.687 -18.215 1.00 94.94 80 ARG A CA 1
ATOM 632 C C . ARG A 1 80 ? 6.230 8.104 -17.040 1.00 94.94 80 ARG A C 1
ATOM 634 O O . ARG A 1 80 ? 6.471 9.296 -16.875 1.00 94.94 80 ARG A O 1
ATOM 641 N N . ALA A 1 81 ? 6.723 7.152 -16.251 1.00 94.19 81 ALA A N 1
ATOM 642 C CA . ALA A 1 81 ? 7.610 7.438 -15.128 1.00 94.19 81 ALA A CA 1
ATOM 643 C C . ALA A 1 81 ? 8.920 8.100 -15.598 1.00 94.19 81 ALA A C 1
ATOM 645 O O . ALA A 1 81 ? 9.371 9.074 -14.996 1.00 94.19 81 ALA A O 1
ATOM 646 N N . VAL A 1 82 ? 9.472 7.640 -16.725 1.00 93.94 82 VAL A N 1
ATOM 647 C CA . VAL A 1 82 ? 10.627 8.262 -17.394 1.00 93.94 82 VAL A CA 1
ATOM 648 C C . VAL A 1 82 ? 10.304 9.690 -17.849 1.00 93.94 82 VAL A C 1
ATOM 650 O O . VAL A 1 82 ? 11.074 10.610 -17.574 1.00 93.94 82 VAL A O 1
ATOM 653 N N . ALA A 1 83 ? 9.142 9.913 -18.471 1.00 92.62 83 ALA A N 1
ATOM 654 C CA . ALA A 1 83 ? 8.711 11.254 -18.873 1.00 92.62 83 ALA A CA 1
ATOM 655 C C . ALA A 1 83 ? 8.574 12.210 -17.674 1.00 92.62 83 ALA A C 1
ATOM 657 O O . ALA A 1 83 ? 9.014 13.358 -17.725 1.00 92.62 83 ALA A O 1
ATOM 658 N N . MET A 1 84 ? 8.016 11.720 -16.563 1.00 92.75 84 MET A N 1
ATOM 659 C CA . MET A 1 84 ? 7.884 12.478 -15.314 1.00 92.75 84 MET A CA 1
ATOM 660 C C . MET A 1 84 ? 9.232 12.814 -14.665 1.00 92.75 84 MET A C 1
ATOM 662 O O . MET A 1 84 ? 9.316 13.787 -13.917 1.00 92.75 84 MET A O 1
ATOM 666 N N . ALA A 1 85 ? 10.289 12.054 -14.956 1.00 90.06 85 ALA A N 1
ATOM 667 C CA . ALA A 1 85 ? 11.649 12.377 -14.531 1.00 90.06 85 ALA A CA 1
ATOM 668 C C . ALA A 1 85 ? 12.307 13.492 -15.367 1.00 90.06 85 ALA A C 1
ATOM 670 O O . ALA A 1 85 ? 13.434 13.878 -15.065 1.00 90.06 85 ALA A O 1
ATOM 671 N N . GLY A 1 86 ? 11.613 14.032 -16.377 1.00 86.19 86 GLY A N 1
ATOM 672 C CA . GLY A 1 86 ? 12.080 15.152 -17.200 1.00 86.19 86 GLY A CA 1
ATOM 673 C C . GLY A 1 86 ? 12.669 14.747 -18.551 1.00 86.19 86 GLY A C 1
ATOM 674 O O . GLY A 1 86 ? 13.215 15.593 -19.255 1.00 86.19 86 GLY A O 1
ATOM 675 N N . VAL A 1 87 ? 12.559 13.473 -18.935 1.00 88.75 87 VAL A N 1
ATOM 676 C CA . VAL A 1 87 ? 13.040 12.970 -20.226 1.00 88.75 87 VAL A CA 1
ATOM 677 C C . VAL A 1 87 ? 11.961 13.151 -21.293 1.00 88.75 87 VAL A C 1
ATOM 679 O O . VAL A 1 87 ? 10.813 12.752 -21.105 1.00 88.75 87 VAL A O 1
ATOM 682 N N . TRP A 1 88 ? 12.318 13.701 -22.454 1.00 91.62 88 TRP A N 1
ATOM 683 C CA . TRP A 1 88 ? 11.416 13.665 -23.606 1.00 91.62 88 TRP A CA 1
ATOM 684 C C . TRP A 1 88 ? 11.238 12.221 -24.087 1.00 91.62 88 TRP A C 1
ATOM 686 O O . TRP A 1 88 ? 12.221 11.531 -24.333 1.00 91.62 88 TRP A O 1
ATOM 696 N N . THR A 1 89 ? 9.999 11.755 -24.243 1.00 90.38 89 THR A N 1
ATOM 697 C CA . THR A 1 89 ? 9.719 10.390 -24.711 1.00 90.38 89 THR A CA 1
ATOM 698 C C . THR A 1 89 ? 8.537 10.354 -25.671 1.00 90.38 89 THR A C 1
ATOM 700 O O . THR A 1 89 ? 7.550 11.076 -25.504 1.00 90.38 89 THR A O 1
ATOM 703 N N . ASN A 1 90 ? 8.583 9.446 -26.647 1.00 91.88 90 ASN A N 1
ATOM 704 C CA . ASN A 1 90 ? 7.381 8.994 -27.341 1.00 91.88 90 ASN A CA 1
ATOM 705 C C . ASN A 1 90 ? 6.754 7.848 -26.537 1.00 91.88 90 ASN A C 1
ATOM 707 O O . ASN A 1 90 ? 7.032 6.676 -26.789 1.00 91.88 90 ASN A O 1
ATOM 711 N N . ALA A 1 91 ? 5.912 8.190 -25.558 1.00 89.06 91 ALA A N 1
ATOM 712 C CA . ALA A 1 91 ? 5.424 7.243 -24.553 1.00 89.06 91 ALA A CA 1
ATOM 713 C C . ALA A 1 91 ? 4.746 5.988 -25.132 1.00 89.06 91 ALA A C 1
ATOM 715 O O . ALA A 1 91 ? 4.871 4.912 -24.556 1.00 89.06 91 ALA A O 1
ATOM 716 N N . LYS A 1 92 ? 4.055 6.099 -26.277 1.00 90.31 92 LYS A N 1
ATOM 717 C CA . LYS A 1 92 ? 3.392 4.948 -26.911 1.00 90.31 92 LYS A CA 1
ATOM 718 C C . LYS A 1 92 ? 4.410 3.951 -27.464 1.00 90.31 92 LYS A C 1
ATOM 720 O O . LYS A 1 92 ? 4.289 2.759 -27.214 1.00 90.31 92 LYS A O 1
ATOM 725 N N . LYS A 1 93 ? 5.400 4.444 -28.212 1.00 90.81 93 LYS A N 1
ATOM 726 C CA . LYS A 1 93 ? 6.431 3.600 -28.830 1.00 90.81 93 LYS A CA 1
ATOM 727 C C . LYS A 1 93 ? 7.420 3.063 -27.798 1.00 90.81 93 LYS A C 1
ATOM 729 O O . LYS A 1 93 ? 7.744 1.884 -27.820 1.00 90.81 93 LYS A O 1
ATOM 734 N N . LEU A 1 94 ? 7.826 3.910 -26.854 1.00 92.06 94 LEU A N 1
ATOM 735 C CA . LEU A 1 94 ? 8.687 3.513 -25.746 1.00 92.06 94 LEU A CA 1
ATOM 736 C C . LEU A 1 94 ? 7.998 2.487 -24.828 1.00 92.06 94 LEU A C 1
ATOM 738 O O . LEU A 1 94 ? 8.644 1.560 -24.356 1.00 92.06 94 LEU A O 1
ATOM 742 N N . GLY A 1 95 ? 6.686 2.623 -24.610 1.00 92.94 95 GLY A N 1
ATOM 743 C CA . GLY A 1 95 ? 5.909 1.646 -23.850 1.00 92.94 95 GLY A CA 1
ATOM 744 C C . GLY A 1 95 ? 5.895 0.264 -24.503 1.00 92.94 95 GLY A C 1
ATOM 745 O O . GLY A 1 95 ? 6.194 -0.711 -23.826 1.00 92.94 95 GLY A O 1
ATOM 746 N N . ALA A 1 96 ? 5.636 0.196 -25.814 1.00 90.81 96 ALA A N 1
ATOM 747 C CA . ALA A 1 96 ? 5.672 -1.063 -26.565 1.00 90.81 96 ALA A CA 1
ATOM 748 C C . ALA A 1 96 ? 7.061 -1.727 -26.521 1.00 90.81 96 ALA A C 1
ATOM 750 O O . ALA A 1 96 ? 7.170 -2.913 -26.228 1.00 90.81 96 ALA A O 1
ATOM 751 N N . TYR A 1 97 ? 8.122 -0.935 -26.697 1.00 90.81 97 TYR A N 1
ATOM 752 C CA . TYR A 1 97 ? 9.503 -1.401 -26.552 1.00 90.81 97 TYR A CA 1
ATOM 753 C C . TYR A 1 97 ? 9.777 -2.026 -25.173 1.00 90.81 97 TYR A C 1
ATOM 755 O O . TYR A 1 97 ? 10.398 -3.083 -25.072 1.00 90.81 97 TYR A O 1
ATOM 763 N N . PHE A 1 98 ? 9.291 -1.410 -24.091 1.00 92.25 98 PHE A N 1
ATOM 764 C CA . PHE A 1 98 ? 9.437 -1.997 -22.760 1.00 92.25 98 PHE A CA 1
ATOM 765 C C . PHE A 1 98 ? 8.592 -3.253 -22.564 1.00 92.25 98 PHE A C 1
ATOM 767 O O . PHE A 1 98 ? 9.070 -4.170 -21.907 1.00 92.25 98 PHE A O 1
ATOM 774 N N . ASP A 1 99 ? 7.382 -3.329 -23.122 1.00 90.56 99 ASP A N 1
ATOM 775 C CA . ASP A 1 99 ? 6.570 -4.551 -23.054 1.00 90.56 99 ASP A CA 1
ATOM 776 C C . ASP A 1 99 ? 7.295 -5.740 -23.711 1.00 90.56 99 ASP A C 1
ATOM 778 O O . ASP A 1 99 ? 7.290 -6.845 -23.166 1.00 90.56 99 ASP A O 1
ATOM 782 N N . GLU A 1 100 ? 7.998 -5.510 -24.819 1.00 87.50 100 GLU A N 1
ATOM 783 C CA . GLU A 1 100 ? 8.825 -6.526 -25.482 1.00 87.50 100 GLU A CA 1
ATOM 784 C C . GLU A 1 100 ? 10.045 -6.933 -24.659 1.00 87.50 100 GLU A C 1
ATOM 786 O O . GLU A 1 100 ? 10.298 -8.128 -24.484 1.00 87.50 100 GLU A O 1
ATOM 791 N N . ILE A 1 101 ? 10.774 -5.966 -24.089 1.00 86.06 101 ILE A N 1
ATOM 792 C CA . ILE A 1 101 ? 11.885 -6.266 -23.174 1.00 86.06 101 ILE A CA 1
ATOM 793 C C . ILE A 1 101 ? 11.390 -7.079 -21.987 1.00 86.06 101 ILE A C 1
ATOM 795 O O . ILE A 1 101 ? 12.023 -8.064 -21.610 1.00 86.06 101 ILE A O 1
ATOM 799 N N . LEU A 1 102 ? 10.273 -6.671 -21.387 1.00 86.88 102 LEU A N 1
ATOM 800 C CA . LEU A 1 102 ? 9.682 -7.367 -20.257 1.00 86.88 102 LEU A CA 1
ATOM 801 C C . LEU A 1 102 ? 9.295 -8.788 -20.656 1.00 86.88 102 LEU A C 1
ATOM 803 O O . LEU A 1 102 ? 9.633 -9.710 -19.926 1.00 86.88 102 LEU A O 1
ATOM 807 N N . ALA A 1 103 ? 8.672 -8.998 -21.815 1.00 84.81 103 ALA A N 1
ATOM 808 C CA . ALA A 1 103 ? 8.336 -10.334 -22.301 1.00 84.81 103 ALA A CA 1
ATOM 809 C C . ALA A 1 103 ? 9.581 -11.215 -22.522 1.00 84.81 103 ALA A C 1
ATOM 811 O O . ALA A 1 103 ? 9.572 -12.392 -22.156 1.00 84.81 103 ALA A O 1
ATOM 812 N N . ALA A 1 104 ? 10.659 -10.647 -23.070 1.00 81.06 104 ALA A N 1
ATOM 813 C CA . ALA A 1 104 ? 11.895 -11.371 -23.361 1.00 81.06 104 ALA A CA 1
ATOM 814 C C . ALA A 1 104 ? 12.725 -11.674 -22.101 1.00 81.06 104 ALA A C 1
ATOM 816 O O . ALA A 1 104 ? 13.234 -12.782 -21.939 1.00 81.06 104 ALA A O 1
ATOM 817 N N . ARG A 1 105 ? 12.851 -10.698 -21.197 1.00 75.44 105 ARG A N 1
ATOM 818 C CA . ARG A 1 105 ? 13.791 -10.716 -20.064 1.00 75.44 105 ARG A CA 1
ATOM 819 C C . ARG A 1 105 ? 13.120 -10.833 -18.700 1.00 75.44 105 ARG A C 1
ATOM 821 O O . ARG A 1 105 ? 13.799 -10.735 -17.684 1.00 75.44 105 ARG A O 1
ATOM 828 N N . TRP A 1 106 ? 11.812 -11.100 -18.634 1.00 73.06 106 TRP A N 1
ATOM 829 C CA . TRP A 1 106 ? 11.068 -11.206 -17.368 1.00 73.06 106 TRP A CA 1
ATOM 830 C C . TRP A 1 106 ? 11.767 -12.085 -16.323 1.00 73.06 106 TRP A C 1
ATOM 832 O O . TRP A 1 106 ? 11.825 -11.747 -15.145 1.00 73.06 106 TRP A O 1
ATOM 842 N N . ARG A 1 107 ? 12.293 -13.236 -16.761 1.00 68.62 107 ARG A N 1
ATOM 843 C CA . ARG A 1 107 ? 12.939 -14.224 -15.884 1.00 68.62 107 ARG A CA 1
ATOM 844 C C . ARG A 1 107 ? 14.325 -13.797 -15.399 1.00 68.62 107 ARG A C 1
ATOM 846 O O . ARG A 1 107 ? 14.823 -14.392 -14.451 1.00 68.62 107 ARG A O 1
ATOM 853 N N . GLU A 1 108 ? 14.930 -12.812 -16.051 1.00 70.88 108 GLU A N 1
ATOM 854 C CA . GLU A 1 108 ? 16.270 -12.298 -15.755 1.00 70.88 108 GLU A CA 1
ATOM 855 C C . GLU A 1 108 ? 16.224 -11.094 -14.803 1.00 70.88 108 GLU A C 1
ATOM 857 O O . GLU A 1 108 ? 17.241 -10.741 -14.210 1.00 70.88 108 GLU A O 1
ATOM 862 N N . LEU A 1 109 ? 15.048 -10.481 -14.615 1.00 71.31 109 LEU A N 1
ATOM 863 C CA . LEU A 1 109 ? 14.879 -9.348 -13.710 1.00 71.31 109 LEU A CA 1
ATOM 864 C C . LEU A 1 109 ? 15.077 -9.769 -12.251 1.00 71.31 109 LEU A C 1
ATOM 866 O O . LEU A 1 109 ? 14.391 -10.655 -11.731 1.00 71.31 109 LEU A O 1
ATOM 870 N N . ILE A 1 110 ? 15.981 -9.069 -11.565 1.00 73.56 110 ILE A N 1
ATOM 871 C CA . ILE A 1 110 ? 16.218 -9.252 -10.134 1.00 73.56 110 ILE A CA 1
ATOM 872 C C . ILE A 1 110 ? 14.952 -8.841 -9.375 1.00 73.56 110 ILE A C 1
ATOM 874 O O . ILE A 1 110 ? 14.444 -7.730 -9.534 1.00 73.56 110 ILE A O 1
ATOM 878 N N . GLN A 1 111 ? 14.437 -9.732 -8.527 1.00 71.75 111 GLN A N 1
ATOM 879 C CA . GLN A 1 111 ? 13.360 -9.391 -7.600 1.00 71.75 111 GLN A CA 1
ATOM 880 C C . GLN A 1 111 ? 13.956 -8.808 -6.323 1.00 71.75 111 GLN A C 1
ATOM 882 O O . GLN A 1 111 ? 14.400 -9.539 -5.437 1.00 71.75 111 GLN A O 1
ATOM 887 N N . ASN A 1 112 ? 13.918 -7.485 -6.213 1.00 69.94 112 ASN A N 1
ATOM 888 C CA . ASN A 1 112 ? 14.243 -6.783 -4.982 1.00 69.94 112 ASN A CA 1
ATOM 889 C C . ASN A 1 112 ? 13.022 -6.833 -4.072 1.00 69.94 112 ASN A C 1
ATOM 891 O O . ASN A 1 112 ? 12.147 -5.967 -4.110 1.00 69.94 112 ASN A O 1
ATOM 895 N N . ILE A 1 113 ? 12.931 -7.886 -3.264 1.00 59.19 113 ILE A N 1
ATOM 896 C CA . ILE A 1 113 ? 11.911 -7.954 -2.225 1.00 59.19 113 ILE A CA 1
ATOM 897 C C . ILE A 1 113 ? 12.212 -6.821 -1.250 1.00 59.19 113 ILE A C 1
ATOM 899 O O . ILE A 1 113 ? 13.244 -6.833 -0.584 1.00 59.19 113 ILE A O 1
ATOM 903 N N . ARG A 1 114 ? 11.298 -5.854 -1.145 1.00 55.44 114 ARG A N 1
ATOM 904 C CA . ARG A 1 114 ? 11.202 -5.014 0.042 1.00 55.44 114 ARG A CA 1
ATOM 905 C C . ARG A 1 114 ? 10.781 -5.934 1.174 1.00 55.44 114 ARG A C 1
ATOM 907 O O . ARG A 1 114 ? 9.600 -6.090 1.478 1.00 55.44 114 ARG A O 1
ATOM 914 N N . SER A 1 115 ? 11.752 -6.615 1.764 1.00 47.72 115 SER A N 1
ATOM 915 C CA . SER A 1 115 ? 11.573 -7.137 3.097 1.00 47.72 115 SER A CA 1
ATOM 916 C C . SER A 1 115 ? 11.530 -5.907 3.988 1.00 47.72 115 SER A C 1
ATOM 918 O O . SER A 1 115 ? 12.539 -5.230 4.164 1.00 47.72 115 SER A O 1
ATOM 920 N N . TYR A 1 116 ? 10.384 -5.630 4.603 1.00 51.41 116 TYR A N 1
ATOM 921 C CA . TYR A 1 116 ? 10.338 -4.813 5.820 1.00 51.41 116 TYR A CA 1
ATOM 922 C C . TYR A 1 116 ? 10.999 -5.564 7.007 1.00 51.41 116 TYR A C 1
ATOM 924 O O . TYR A 1 116 ? 10.597 -5.424 8.162 1.00 51.41 116 TYR A O 1
ATOM 932 N N . GLU A 1 117 ? 12.017 -6.383 6.725 1.00 43.56 117 GLU A N 1
ATOM 933 C CA . GLU A 1 117 ? 12.955 -6.915 7.698 1.00 43.56 117 GLU A CA 1
ATOM 934 C C . GLU A 1 117 ? 14.129 -5.935 7.768 1.00 43.56 117 GLU A C 1
ATOM 936 O O . GLU A 1 117 ? 14.941 -5.827 6.855 1.00 43.56 117 GLU A O 1
ATOM 941 N N . GLU A 1 118 ? 14.140 -5.188 8.872 1.00 42.88 118 GLU A N 1
ATOM 942 C CA . GLU A 1 118 ? 15.352 -4.689 9.529 1.00 42.88 118 GLU A CA 1
ATOM 943 C C . GLU A 1 118 ? 16.254 -3.743 8.716 1.00 42.88 118 GLU A C 1
ATOM 945 O O . GLU A 1 118 ? 17.472 -3.872 8.693 1.00 42.88 118 GLU A O 1
ATOM 950 N N . GLY A 1 119 ? 15.680 -2.665 8.179 1.00 39.12 119 GLY A N 1
ATOM 951 C CA . GLY A 1 119 ? 16.358 -1.375 8.355 1.00 39.12 119 GLY A CA 1
ATOM 952 C C . GLY A 1 119 ? 16.291 -1.001 9.841 1.00 39.12 119 GLY A C 1
ATOM 953 O O . GLY A 1 119 ? 15.227 -1.190 10.435 1.00 39.12 119 GLY A O 1
ATOM 954 N N . GLU A 1 120 ? 17.393 -0.507 10.422 1.00 42.50 120 GLU A N 1
ATOM 955 C CA . GLU A 1 120 ? 17.720 -0.253 11.854 1.00 42.50 120 GLU A CA 1
ATOM 956 C C . GLU A 1 120 ? 16.618 0.272 12.806 1.00 42.50 120 GLU A C 1
ATOM 958 O O . GLU A 1 120 ? 16.829 0.354 14.013 1.00 42.50 120 GLU A O 1
ATOM 963 N N . THR A 1 121 ? 15.431 0.621 12.319 1.00 50.41 121 THR A N 1
ATOM 964 C CA . THR A 1 121 ? 14.360 1.246 13.097 1.00 50.41 121 THR A CA 1
ATOM 965 C C . THR A 1 121 ? 13.063 0.429 13.184 1.00 50.41 121 THR A C 1
ATOM 967 O O . THR A 1 121 ? 12.263 0.667 14.091 1.00 50.41 121 THR A O 1
ATOM 970 N N . GLY A 1 122 ? 12.812 -0.546 12.294 1.00 60.00 122 GLY A N 1
ATOM 971 C CA . GLY A 1 122 ? 11.550 -1.309 12.300 1.00 60.00 122 GLY A CA 1
ATOM 972 C C . GLY A 1 122 ? 10.297 -0.417 12.222 1.00 60.00 122 GLY A C 1
ATOM 973 O O . GLY A 1 122 ? 9.301 -0.675 12.915 1.00 60.00 122 GLY A O 1
ATOM 974 N N . ILE A 1 123 ? 10.391 0.670 11.449 1.00 67.88 123 ILE A N 1
ATOM 975 C CA . ILE A 1 123 ? 9.356 1.687 11.235 1.00 67.88 123 ILE A CA 1
ATOM 976 C C . ILE A 1 123 ? 8.684 1.426 9.883 1.00 67.88 123 ILE A C 1
ATOM 978 O O . ILE A 1 123 ? 9.355 1.386 8.857 1.00 67.88 123 ILE A O 1
ATOM 982 N N . ASP A 1 124 ? 7.359 1.286 9.889 1.00 76.06 124 ASP A N 1
ATOM 983 C CA . ASP A 1 124 ? 6.512 1.299 8.693 1.00 76.06 124 ASP A CA 1
ATOM 984 C C . ASP A 1 124 ? 5.730 2.631 8.662 1.00 76.06 124 ASP A C 1
ATOM 986 O O . ASP A 1 124 ? 4.733 2.769 9.382 1.00 76.06 124 ASP A O 1
ATOM 990 N N . PRO A 1 125 ? 6.174 3.630 7.874 1.00 77.56 125 PRO A N 1
ATOM 991 C CA . PRO A 1 125 ? 5.559 4.954 7.841 1.00 77.56 125 PRO A CA 1
ATOM 992 C C . PRO A 1 125 ? 4.098 4.939 7.397 1.00 77.56 125 PRO A C 1
ATOM 994 O O . PRO A 1 125 ? 3.290 5.702 7.928 1.00 77.56 125 PRO A O 1
ATOM 997 N N . GLU A 1 126 ? 3.722 4.080 6.446 1.00 82.44 126 GLU A N 1
ATOM 998 C CA . GLU A 1 126 ? 2.333 4.045 6.001 1.00 82.44 126 GLU A CA 1
ATOM 999 C C . GLU A 1 126 ? 1.440 3.369 7.040 1.00 82.44 126 GLU A C 1
ATOM 1001 O O . GLU A 1 126 ? 0.361 3.887 7.319 1.00 82.44 126 GLU A O 1
ATOM 1006 N N . ALA A 1 127 ? 1.877 2.283 7.687 1.00 87.12 127 ALA A N 1
ATOM 1007 C CA . ALA A 1 127 ? 1.092 1.684 8.768 1.00 87.12 127 ALA A CA 1
ATOM 1008 C C . ALA A 1 127 ? 0.941 2.633 9.972 1.00 87.12 127 ALA A C 1
ATOM 1010 O O . ALA A 1 127 ? -0.113 2.628 10.613 1.00 87.12 127 ALA A O 1
ATOM 1011 N N . ILE A 1 128 ? 1.948 3.471 10.251 1.00 88.81 128 ILE A N 1
ATOM 1012 C CA . ILE A 1 128 ? 1.864 4.558 11.243 1.00 88.81 128 ILE A CA 1
ATOM 1013 C C . ILE A 1 128 ? 0.833 5.603 10.812 1.00 88.81 128 ILE A C 1
ATOM 1015 O O . ILE A 1 128 ? -0.076 5.907 11.578 1.00 88.81 128 ILE A O 1
ATOM 1019 N N . SER A 1 129 ? 0.908 6.093 9.573 1.00 88.25 129 SER A N 1
ATOM 1020 C CA . SER A 1 129 ? -0.040 7.091 9.065 1.00 88.25 129 SER A CA 1
ATOM 1021 C C . SER A 1 129 ? -1.486 6.580 9.078 1.00 88.25 129 SER A C 1
ATOM 1023 O O . SER A 1 129 ? -2.419 7.325 9.378 1.00 88.25 129 SER A O 1
ATOM 1025 N N . VAL A 1 130 ? -1.700 5.294 8.784 1.00 93.31 130 VAL A N 1
ATOM 1026 C CA . VAL A 1 130 ? -3.029 4.673 8.877 1.00 93.31 130 VAL A CA 1
ATOM 1027 C C . VAL A 1 130 ? -3.508 4.615 10.326 1.00 93.31 130 VAL A C 1
ATOM 1029 O O . VAL A 1 130 ? -4.699 4.788 10.570 1.00 93.31 130 VAL A O 1
ATOM 1032 N N . TYR A 1 131 ? -2.607 4.393 11.286 1.00 94.31 131 TYR A N 1
ATOM 1033 C CA . TYR A 1 131 ? -2.952 4.362 12.708 1.00 94.31 131 TYR A CA 1
ATOM 1034 C C . TYR A 1 131 ? -3.363 5.744 13.209 1.00 94.31 131 TYR A C 1
ATOM 1036 O O . TYR A 1 131 ? -4.395 5.879 13.853 1.00 94.31 131 TYR A O 1
ATOM 1044 N N . GLU A 1 132 ? -2.624 6.785 12.836 1.00 92.06 132 GLU A N 1
ATOM 1045 C CA . GLU A 1 132 ? -2.959 8.171 13.181 1.00 92.06 132 GLU A CA 1
ATOM 1046 C C . GLU A 1 132 ? -4.332 8.573 12.633 1.00 92.06 132 GLU A C 1
ATOM 1048 O O . GLU A 1 132 ? -5.179 9.056 13.381 1.00 92.06 132 GLU A O 1
ATOM 1053 N N . LYS A 1 133 ? -4.613 8.247 11.364 1.00 93.31 133 LYS A N 1
ATOM 1054 C CA . LYS A 1 133 ? -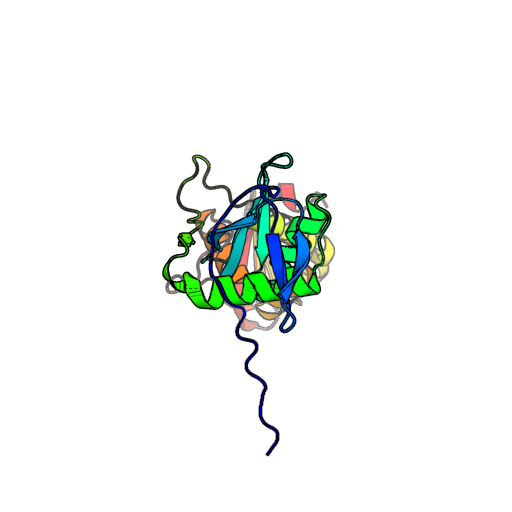5.945 8.452 10.770 1.00 93.31 133 LYS A CA 1
ATOM 1055 C C . LYS A 1 133 ? -7.038 7.662 11.479 1.00 93.31 133 LYS A C 1
ATOM 1057 O O . LYS A 1 133 ? -8.182 8.107 11.512 1.00 93.31 133 LYS A O 1
ATOM 1062 N N . PHE A 1 134 ? -6.723 6.476 12.001 1.00 95.94 134 PHE A N 1
ATOM 1063 C CA . PHE A 1 134 ? -7.676 5.705 12.792 1.00 95.94 134 PHE A CA 1
ATOM 1064 C C . PHE A 1 134 ? -7.987 6.408 14.114 1.00 95.94 134 PHE A C 1
ATOM 1066 O O . PHE A 1 134 ? -9.160 6.519 14.457 1.00 95.94 134 PHE A O 1
ATOM 1073 N N . CYS A 1 135 ? -6.980 6.940 14.812 1.00 94.25 135 CYS A N 1
ATOM 1074 C CA . CYS A 1 135 ? -7.190 7.723 16.031 1.00 94.25 135 CYS A CA 1
ATOM 1075 C C . CYS A 1 135 ? -8.064 8.956 15.774 1.00 94.25 135 CYS A C 1
ATOM 1077 O O . CYS A 1 135 ? -9.053 9.157 16.474 1.00 94.25 135 CYS A O 1
ATOM 1079 N N . GLU A 1 136 ? -7.763 9.723 14.723 1.00 92.12 136 GLU A N 1
ATOM 1080 C CA . GLU A 1 136 ? -8.583 10.869 14.307 1.00 92.12 136 GLU A CA 1
ATOM 1081 C C . GLU A 1 136 ? -10.023 10.449 13.990 1.00 92.12 136 GLU A C 1
ATOM 1083 O O . GLU A 1 136 ? -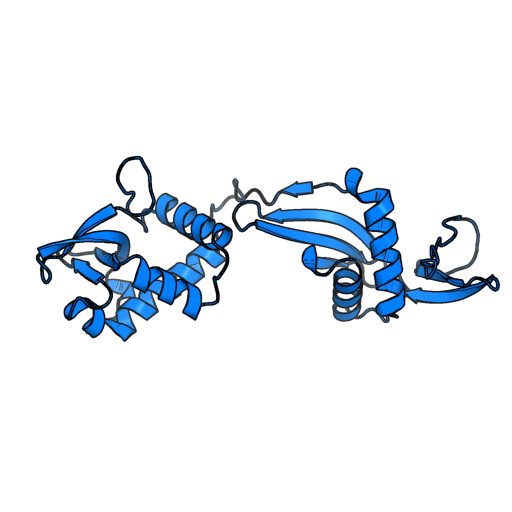10.982 11.098 14.406 1.00 92.12 136 GLU A O 1
ATOM 1088 N N . TRP A 1 137 ? -10.191 9.336 13.273 1.00 94.62 137 TRP A N 1
ATOM 1089 C CA . TRP A 1 137 ? -11.505 8.811 12.925 1.00 94.62 137 TRP A CA 1
ATOM 1090 C C . TRP A 1 137 ? -12.310 8.396 14.160 1.00 94.62 137 TRP A C 1
ATOM 1092 O O . TRP A 1 137 ? -13.510 8.663 14.212 1.00 94.62 137 TRP A O 1
ATOM 1102 N N . VAL A 1 138 ? -11.672 7.796 15.166 1.00 93.88 138 VAL A N 1
ATOM 1103 C CA . VAL A 1 138 ? -12.321 7.487 16.447 1.00 93.88 138 VAL A CA 1
ATOM 1104 C C . VAL A 1 138 ? -12.716 8.770 17.176 1.00 93.88 138 VAL A C 1
ATOM 1106 O O . VAL A 1 138 ? -13.866 8.887 17.588 1.00 93.88 138 VAL A O 1
ATOM 1109 N N . ALA A 1 139 ? -11.815 9.751 17.273 1.00 91.12 139 ALA A N 1
ATOM 1110 C CA . ALA A 1 139 ? -12.076 11.016 17.960 1.00 91.12 139 ALA A CA 1
ATOM 1111 C C . ALA A 1 139 ? -13.248 11.796 17.332 1.00 91.12 139 ALA A C 1
ATOM 1113 O O . ALA A 1 139 ? -14.153 12.239 18.037 1.00 91.12 139 ALA A O 1
ATOM 1114 N N . VAL A 1 140 ? -13.286 11.904 15.998 1.00 91.56 140 VAL A N 1
ATOM 1115 C CA . VAL A 1 140 ? -14.355 12.613 15.266 1.00 91.56 140 VAL A CA 1
ATOM 1116 C C . VAL A 1 140 ? -15.723 11.956 15.451 1.00 91.56 140 VAL A C 1
ATOM 1118 O O . VAL A 1 140 ? -16.741 12.639 15.382 1.00 91.56 140 VAL A O 1
ATOM 1121 N N . ASN A 1 141 ? -15.758 10.646 15.685 1.00 92.56 141 ASN A N 1
ATOM 1122 C CA . ASN A 1 141 ? -16.995 9.870 15.708 1.00 92.56 141 ASN A CA 1
ATOM 1123 C C . ASN A 1 141 ? -17.206 9.154 17.042 1.00 92.56 141 ASN A C 1
ATOM 1125 O O . ASN A 1 141 ? -17.778 8.063 17.105 1.00 92.56 141 ASN A O 1
ATOM 1129 N N . ARG A 1 142 ? -16.706 9.756 18.125 1.00 90.25 142 ARG A N 1
ATOM 1130 C CA . ARG A 1 142 ? -16.800 9.205 19.480 1.00 90.25 142 ARG A CA 1
ATOM 1131 C C . ARG A 1 142 ? -18.244 8.877 19.851 1.00 90.25 142 ARG A C 1
ATOM 1133 O O . ARG A 1 142 ? -18.521 7.793 20.349 1.00 90.25 142 ARG A O 1
ATOM 1140 N N . LYS A 1 143 ? -19.176 9.757 19.481 1.00 89.69 143 LYS A N 1
ATOM 1141 C CA . LYS A 1 143 ? -20.610 9.575 19.717 1.00 89.69 143 LYS A CA 1
ATOM 1142 C C . LYS A 1 143 ? -21.155 8.294 19.071 1.00 89.69 143 LYS A C 1
ATOM 1144 O O . LYS A 1 143 ? -21.941 7.581 19.683 1.00 89.69 143 LYS A O 1
ATOM 1149 N N . GLU A 1 144 ? -20.731 7.965 17.856 1.00 92.44 144 GLU A N 1
ATOM 1150 C CA . GLU A 1 144 ? -21.128 6.745 17.148 1.00 92.44 144 GLU A CA 1
ATOM 1151 C C . GLU A 1 144 ? -20.550 5.473 17.793 1.00 92.44 144 GLU A C 1
ATOM 1153 O O . GLU A 1 144 ? -21.125 4.388 17.639 1.00 92.44 144 GLU A O 1
ATOM 1158 N N . PHE A 1 145 ? -19.431 5.583 18.518 1.00 90.50 145 PHE A N 1
ATOM 1159 C CA . PHE A 1 145 ? -18.925 4.515 19.384 1.00 90.50 145 PHE A CA 1
ATOM 1160 C C . PHE A 1 145 ? -19.711 4.425 20.697 1.00 90.50 145 PHE A C 1
ATOM 1162 O O . PHE A 1 145 ? -20.067 3.319 21.097 1.00 90.50 145 PHE A O 1
ATOM 1169 N N . ASP A 1 146 ? -20.062 5.551 21.318 1.00 85.88 146 ASP A N 1
ATOM 1170 C CA . ASP A 1 146 ? -20.876 5.578 22.544 1.00 85.88 146 ASP A CA 1
ATOM 1171 C C . ASP A 1 146 ? -22.279 4.990 22.311 1.00 85.88 146 ASP A C 1
ATOM 1173 O O . ASP A 1 146 ? -22.830 4.276 23.150 1.00 85.88 146 ASP A O 1
ATOM 1177 N N . GLU A 1 147 ? -22.852 5.240 21.131 1.00 87.38 147 GLU A N 1
ATOM 1178 C CA . GLU A 1 147 ? -24.141 4.691 20.700 1.00 87.38 147 GLU A CA 1
ATOM 1179 C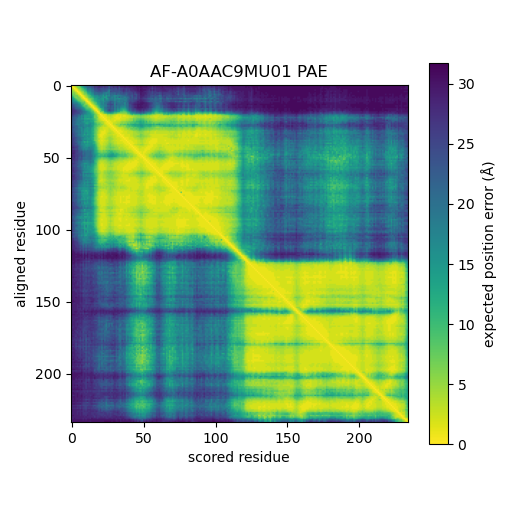 C . GLU A 1 147 ? -24.046 3.233 20.201 1.00 87.38 147 GLU A C 1
ATOM 1181 O O . GLU A 1 147 ? -25.063 2.610 19.878 1.00 87.38 147 GLU A O 1
ATOM 1186 N N . GLY A 1 148 ? -22.840 2.655 20.131 1.00 85.69 148 GLY A N 1
ATOM 1187 C CA . GLY A 1 148 ? -22.619 1.267 19.720 1.00 85.69 148 GLY A CA 1
ATOM 1188 C C . GLY A 1 148 ? -22.746 1.003 18.220 1.00 85.69 148 GLY A C 1
ATOM 1189 O O . GLY A 1 148 ? -22.844 -0.156 17.800 1.00 85.69 148 GLY A O 1
ATOM 1190 N N . PHE A 1 149 ? -22.785 2.043 17.385 1.00 87.50 149 PHE A N 1
ATOM 1191 C CA . PHE A 1 149 ? -22.980 1.888 15.945 1.00 87.50 149 PHE A CA 1
ATOM 1192 C C . PHE A 1 149 ? -21.720 1.325 15.274 1.00 87.50 149 PHE A C 1
ATOM 1194 O O . PHE A 1 149 ? -21.802 0.409 14.446 1.00 87.50 149 PHE A O 1
ATOM 1201 N N . TRP A 1 150 ? -20.543 1.831 15.652 1.00 91.38 150 TRP A N 1
ATOM 1202 C CA . TRP A 1 150 ? -19.258 1.420 15.067 1.00 91.38 150 TRP A CA 1
ATOM 1203 C C . TRP A 1 150 ? -18.478 0.426 15.917 1.00 91.38 150 TRP A C 1
ATOM 1205 O O . TRP A 1 150 ? -17.648 -0.327 15.395 1.00 91.38 150 TRP A O 1
ATOM 1215 N N . GLY A 1 151 ? -18.774 0.382 17.208 1.00 91.88 151 GLY A N 1
ATOM 1216 C CA . GLY A 1 151 ? -17.967 -0.320 18.183 1.00 91.88 151 GLY A CA 1
ATOM 1217 C C . GLY A 1 151 ? -18.252 0.177 19.590 1.00 91.88 151 GLY A C 1
ATOM 1218 O O . GLY A 1 151 ? -19.320 0.722 19.820 1.00 91.88 151 GLY A O 1
ATOM 1219 N N . HIS A 1 152 ? -17.288 -0.002 20.490 1.00 91.06 152 HIS A N 1
ATOM 1220 C CA . HIS A 1 152 ? -17.313 0.509 21.863 1.00 91.06 152 HIS A CA 1
ATOM 1221 C C . HIS A 1 152 ? -15.934 1.034 22.249 1.00 91.06 152 HIS A C 1
ATOM 1223 O O . HIS A 1 152 ? -14.923 0.536 21.744 1.00 91.06 152 HIS A O 1
ATOM 1229 N N . LEU A 1 153 ? -15.900 1.990 23.172 1.00 91.12 153 LEU A N 1
ATOM 1230 C CA . LEU A 1 153 ? -14.681 2.437 23.838 1.00 91.12 153 LEU A CA 1
ATOM 1231 C C . LEU A 1 153 ? -14.620 1.811 25.232 1.00 91.12 153 LEU A C 1
ATOM 1233 O O . LEU A 1 153 ? -15.589 1.851 25.987 1.00 91.12 153 LEU A O 1
ATOM 1237 N N . ASP A 1 154 ? -13.492 1.188 25.552 1.00 88.75 154 ASP A N 1
ATOM 1238 C CA . ASP A 1 154 ? -13.168 0.719 26.896 1.00 88.75 154 ASP A CA 1
ATOM 1239 C C . ASP A 1 154 ? -12.052 1.609 27.456 1.00 88.75 154 ASP A C 1
ATOM 1241 O O . ASP A 1 154 ? -10.871 1.429 27.152 1.00 88.75 154 ASP A O 1
ATOM 1245 N N . GLU A 1 155 ? -12.477 2.599 28.241 1.00 84.00 155 GLU A N 1
ATOM 1246 C CA . GLU A 1 155 ? -11.658 3.636 28.887 1.00 84.00 155 GLU A CA 1
ATOM 1247 C C . GLU A 1 155 ? -11.301 3.248 30.336 1.00 84.00 155 GLU A C 1
ATOM 1249 O O . GLU A 1 155 ? -11.054 4.091 31.191 1.00 84.00 155 GLU A O 1
ATOM 1254 N N . SER A 1 156 ? -11.323 1.951 30.666 1.00 75.19 156 SER A N 1
ATOM 1255 C CA . SER A 1 156 ? -11.058 1.479 32.034 1.00 75.19 156 SER A CA 1
ATOM 1256 C C . SER A 1 156 ? -9.592 1.600 32.483 1.00 75.19 156 SER A C 1
ATOM 1258 O O . SER A 1 156 ? -9.303 1.372 33.660 1.00 75.19 156 SER A O 1
ATOM 1260 N N . GLY A 1 157 ? -8.664 1.925 31.577 1.00 68.69 157 GLY A N 1
ATOM 1261 C CA . GLY A 1 157 ? -7.244 2.118 31.871 1.00 68.69 157 GLY A CA 1
ATOM 1262 C C . GLY A 1 157 ? -6.857 3.593 31.832 1.00 68.69 157 GLY A C 1
ATOM 1263 O O . GLY A 1 157 ? -7.217 4.278 30.892 1.00 68.69 157 GLY A O 1
ATOM 1264 N N . ASN A 1 158 ? -6.067 4.044 32.809 1.00 67.12 158 ASN A N 1
ATOM 1265 C CA . ASN A 1 158 ? -5.691 5.458 32.983 1.00 67.12 158 ASN A CA 1
ATOM 1266 C C . ASN A 1 158 ? -4.723 6.030 31.919 1.00 67.12 158 ASN A C 1
ATOM 1268 O O . ASN A 1 158 ? -4.322 7.180 32.045 1.00 67.12 158 ASN A O 1
ATOM 1272 N N . GLU A 1 159 ? -4.235 5.225 30.971 1.00 80.38 159 GLU A N 1
ATOM 1273 C CA . GLU A 1 159 ? -3.215 5.650 29.988 1.00 80.38 159 GLU A CA 1
ATOM 1274 C C . GLU A 1 159 ? -3.543 5.203 28.552 1.00 80.38 159 GLU A C 1
ATOM 1276 O O . GLU A 1 159 ? -2.981 5.716 27.582 1.00 80.38 159 GLU A O 1
ATOM 1281 N N . GLU A 1 160 ? -4.467 4.252 28.390 1.00 87.81 160 GLU A N 1
ATOM 1282 C CA . GLU A 1 160 ? -4.782 3.629 27.109 1.00 87.81 160 GLU A CA 1
ATOM 1283 C C . GLU A 1 160 ? -6.280 3.339 27.006 1.00 87.81 160 GLU A C 1
ATOM 1285 O O . GLU A 1 160 ? -6.857 2.630 27.833 1.00 87.81 160 GLU A O 1
ATOM 1290 N N . THR A 1 161 ? -6.893 3.804 25.921 1.00 90.69 161 THR A N 1
ATOM 1291 C CA . THR A 1 161 ? -8.261 3.456 25.540 1.00 90.69 161 THR A CA 1
ATOM 1292 C C . THR A 1 161 ? -8.253 2.279 24.573 1.00 90.69 161 THR A C 1
ATOM 1294 O O . THR A 1 161 ? -7.582 2.292 23.535 1.00 90.69 161 THR A O 1
ATOM 1297 N N . LYS A 1 162 ? -9.045 1.248 24.872 1.00 92.88 162 LYS A N 1
ATOM 1298 C CA . LYS A 1 162 ? -9.267 0.125 23.956 1.00 92.88 162 LYS A CA 1
ATOM 1299 C C . LYS A 1 162 ? -10.489 0.399 23.094 1.00 92.88 162 LYS A C 1
ATOM 1301 O O . LYS A 1 162 ? -11.625 0.351 23.554 1.00 92.88 162 LYS A O 1
ATOM 1306 N N . VAL A 1 163 ? -10.257 0.610 21.808 1.00 94.25 163 VAL A N 1
ATOM 1307 C CA . VAL A 1 163 ? -11.305 0.769 20.805 1.00 94.25 163 VAL A CA 1
ATOM 1308 C C . VAL A 1 163 ? -11.698 -0.598 20.265 1.00 94.25 163 VAL A C 1
ATOM 1310 O O . VAL A 1 163 ? -10.956 -1.234 19.511 1.00 94.25 163 VAL A O 1
ATOM 1313 N N . ILE A 1 164 ? -12.890 -1.057 20.625 1.00 94.06 164 ILE A N 1
ATOM 1314 C CA . ILE A 1 164 ? -13.483 -2.289 20.108 1.00 94.06 164 ILE A CA 1
ATOM 1315 C C . ILE A 1 164 ? -14.288 -1.936 18.859 1.00 94.06 164 ILE A C 1
ATOM 1317 O O . ILE A 1 164 ? -15.456 -1.580 18.955 1.00 94.06 164 ILE A O 1
ATOM 1321 N N . VAL A 1 165 ? -13.695 -2.046 17.673 1.00 95.75 165 VAL A N 1
ATOM 1322 C CA . VAL A 1 165 ? -14.339 -1.671 16.403 1.00 95.75 165 VAL A CA 1
ATOM 1323 C C . VAL A 1 165 ? -14.905 -2.891 15.673 1.00 95.75 165 VAL A C 1
ATOM 1325 O O . VAL A 1 165 ? -14.227 -3.905 15.483 1.00 95.75 165 VAL A O 1
ATOM 1328 N N . TYR A 1 166 ? -16.159 -2.825 15.223 1.00 94.44 166 TYR A N 1
ATOM 1329 C CA . TYR A 1 166 ? -16.764 -3.920 14.461 1.00 94.44 166 TYR A CA 1
ATOM 1330 C C . TYR A 1 166 ? -16.134 -4.073 13.079 1.00 94.44 166 TYR A C 1
ATOM 1332 O O . TYR A 1 166 ? -15.794 -3.091 12.424 1.00 94.44 166 TYR A O 1
ATOM 1340 N N . VAL A 1 167 ? -16.070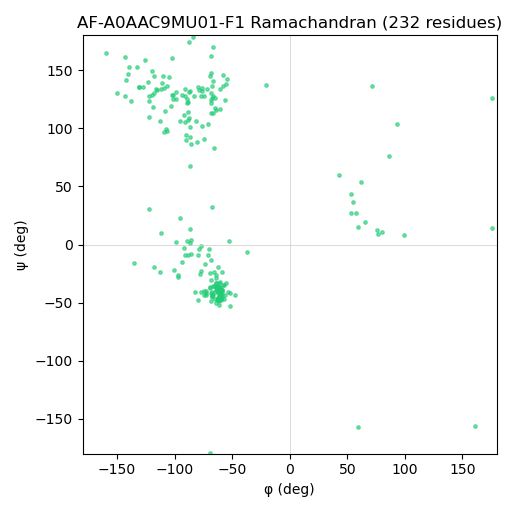 -5.315 12.578 1.00 92.69 167 VAL A N 1
ATOM 1341 C CA . VAL A 1 167 ? -15.455 -5.627 11.270 1.00 92.69 167 VAL A CA 1
ATOM 1342 C C . VAL A 1 167 ? -16.005 -4.749 10.139 1.00 92.69 167 VAL A C 1
ATOM 1344 O O . VAL A 1 167 ? -15.237 -4.265 9.316 1.00 92.69 167 VAL A O 1
ATOM 1347 N N . ALA A 1 168 ? -17.321 -4.512 10.102 1.00 91.25 168 ALA A N 1
ATOM 1348 C CA . ALA A 1 168 ? -17.945 -3.694 9.061 1.00 91.25 168 ALA A CA 1
ATOM 1349 C C . ALA A 1 168 ? -17.554 -2.208 9.155 1.00 91.25 168 ALA A C 1
ATOM 1351 O O . ALA A 1 168 ? -17.269 -1.587 8.133 1.00 91.25 168 ALA A O 1
ATOM 1352 N N . ALA A 1 169 ? -17.503 -1.654 10.370 1.00 93.44 169 ALA A N 1
ATOM 1353 C CA . ALA A 1 169 ? -17.090 -0.273 10.599 1.00 93.44 169 ALA A CA 1
ATOM 1354 C C . ALA A 1 169 ? -15.603 -0.085 10.270 1.00 93.44 169 ALA A C 1
ATOM 1356 O O . ALA A 1 169 ? -15.229 0.865 9.590 1.00 93.44 169 ALA A O 1
ATOM 1357 N N . PHE A 1 170 ? -14.764 -1.054 10.640 1.00 94.44 170 PHE A N 1
ATOM 1358 C CA . PHE A 1 170 ? -13.341 -0.998 10.330 1.00 94.44 170 PHE A CA 1
ATOM 1359 C C . PHE A 1 170 ? -13.061 -1.156 8.828 1.00 94.44 170 PHE A C 1
ATOM 1361 O O . PHE A 1 170 ? -12.215 -0.461 8.271 1.00 94.44 170 PHE A O 1
ATOM 1368 N N . ALA A 1 171 ? -13.826 -2.004 8.131 1.00 91.31 171 ALA A N 1
ATOM 1369 C CA . ALA A 1 171 ? -13.774 -2.095 6.672 1.00 91.31 171 ALA A CA 1
ATOM 1370 C C . ALA A 1 171 ? -14.178 -0.773 5.997 1.00 91.31 171 ALA A C 1
ATOM 1372 O O . ALA A 1 171 ? -13.566 -0.391 4.996 1.00 91.31 171 ALA A O 1
ATOM 1373 N N . LYS A 1 172 ? -15.173 -0.063 6.553 1.00 92.31 172 LYS A N 1
ATOM 1374 C CA . LYS A 1 172 ? -15.542 1.287 6.110 1.00 92.31 172 LYS A CA 1
ATOM 1375 C C . LYS A 1 172 ? -14.396 2.278 6.327 1.00 92.31 172 LYS A C 1
ATOM 1377 O O . LYS A 1 172 ? -14.052 2.969 5.375 1.00 92.31 172 LYS A O 1
ATOM 1382 N N . PHE A 1 173 ? -13.768 2.291 7.503 1.00 95.00 173 PHE A N 1
ATOM 1383 C CA . PHE A 1 173 ? -12.594 3.129 7.769 1.00 95.00 173 PHE A CA 1
ATOM 1384 C C . PHE A 1 173 ? -11.504 2.935 6.702 1.00 95.00 173 PHE A C 1
ATOM 1386 O O . PHE A 1 173 ? -11.105 3.898 6.049 1.00 95.00 173 PHE A O 1
ATOM 1393 N N . PHE A 1 174 ? -11.091 1.688 6.436 1.00 93.19 174 PHE A N 1
ATOM 1394 C CA . PHE A 1 174 ? -10.094 1.402 5.398 1.00 93.19 174 PHE A CA 1
ATOM 1395 C C . PHE A 1 174 ? -10.535 1.875 4.007 1.00 93.19 174 PHE A C 1
ATOM 1397 O O . PHE A 1 174 ? -9.718 2.386 3.240 1.00 93.19 174 PHE A O 1
ATOM 1404 N N . ALA A 1 175 ? -11.818 1.728 3.667 1.00 87.81 175 ALA A N 1
ATOM 1405 C CA . ALA A 1 175 ? -12.351 2.219 2.401 1.00 87.81 175 ALA A CA 1
ATOM 1406 C C . ALA A 1 175 ? -12.296 3.755 2.297 1.00 87.81 175 ALA A C 1
ATOM 1408 O O . ALA A 1 175 ? -11.911 4.265 1.240 1.00 87.81 175 ALA A O 1
ATOM 1409 N N . ASP A 1 176 ? -12.615 4.472 3.378 1.00 89.06 176 ASP A N 1
ATOM 1410 C CA . ASP A 1 176 ? -12.611 5.939 3.441 1.00 89.06 176 ASP A CA 1
ATOM 1411 C C . ASP A 1 176 ? -11.187 6.503 3.247 1.00 89.06 176 ASP A C 1
ATOM 1413 O O . ASP A 1 176 ? -10.995 7.473 2.511 1.00 89.06 176 ASP A O 1
ATOM 1417 N N . ILE A 1 177 ? -10.160 5.826 3.778 1.00 89.31 177 ILE A N 1
ATOM 1418 C CA . ILE A 1 177 ? -8.742 6.178 3.553 1.00 89.31 177 ILE A CA 1
ATOM 1419 C C . ILE A 1 177 ? -8.134 5.556 2.283 1.00 89.31 177 ILE A C 1
ATOM 1421 O O . ILE A 1 177 ? -6.921 5.599 2.087 1.00 89.31 177 ILE A O 1
ATOM 1425 N N . ARG A 1 178 ? -8.975 5.007 1.395 1.00 86.94 178 ARG A N 1
ATOM 1426 C CA . ARG A 1 178 ? -8.614 4.416 0.090 1.00 86.94 178 ARG A CA 1
ATOM 1427 C C . ARG A 1 178 ? -7.741 3.154 0.148 1.00 86.94 178 ARG A C 1
ATOM 1429 O O . ARG A 1 178 ? -7.204 2.752 -0.882 1.00 86.94 178 ARG A O 1
ATOM 1436 N N . ILE A 1 179 ? -7.692 2.460 1.283 1.00 85.12 179 ILE A N 1
ATOM 1437 C CA . ILE A 1 179 ? -7.089 1.126 1.407 1.00 85.12 179 ILE A CA 1
ATOM 1438 C C . ILE A 1 179 ? -8.138 0.066 1.055 1.00 85.12 179 ILE A C 1
ATOM 1440 O O . ILE A 1 179 ? -8.948 -0.392 1.874 1.00 85.12 179 ILE A O 1
ATOM 1444 N N . LYS A 1 180 ? -8.146 -0.318 -0.221 1.00 75.81 180 LYS A N 1
ATOM 1445 C CA . LYS A 1 180 ? -9.112 -1.281 -0.773 1.00 75.81 180 LYS A CA 1
ATOM 1446 C C . LYS A 1 180 ? -8.568 -2.707 -0.851 1.00 75.81 180 LYS A C 1
ATOM 1448 O O . LYS A 1 180 ? -9.366 -3.638 -0.804 1.00 75.81 180 LYS A O 1
ATOM 1453 N N . ASN A 1 181 ? -7.249 -2.869 -0.962 1.00 80.38 181 ASN A N 1
ATOM 1454 C CA . ASN A 1 181 ? -6.612 -4.176 -1.085 1.00 80.38 181 ASN A CA 1
ATOM 1455 C C . ASN A 1 181 ? -6.563 -4.891 0.275 1.00 80.38 181 ASN A C 1
ATOM 1457 O O . ASN A 1 181 ? -6.143 -4.307 1.273 1.00 80.38 181 ASN A O 1
ATOM 1461 N N . GLU A 1 182 ? -6.963 -6.161 0.304 1.00 83.38 182 GLU A N 1
ATOM 1462 C CA . GLU A 1 182 ? -6.878 -7.001 1.497 1.00 83.38 182 GLU A CA 1
ATOM 1463 C C . GLU A 1 182 ? -5.425 -7.231 1.928 1.00 83.38 182 GLU A C 1
ATOM 1465 O O . GLU A 1 182 ? -5.144 -7.157 3.118 1.00 83.38 182 GLU A O 1
ATOM 1470 N N . ALA A 1 183 ? -4.485 -7.422 0.996 1.00 78.38 183 ALA A N 1
ATOM 1471 C CA . ALA A 1 183 ? -3.071 -7.601 1.340 1.00 78.38 183 ALA A CA 1
ATOM 1472 C C . ALA A 1 183 ? -2.513 -6.380 2.090 1.00 78.38 183 ALA A C 1
ATOM 1474 O O . ALA A 1 183 ? -1.934 -6.512 3.166 1.00 78.38 183 ALA A O 1
ATOM 1475 N N . GLU A 1 184 ? -2.797 -5.175 1.588 1.00 79.88 184 GLU A N 1
ATOM 1476 C CA . GLU A 1 184 ? -2.414 -3.917 2.235 1.00 79.88 184 GLU A CA 1
ATOM 1477 C C . GLU A 1 184 ? -3.013 -3.780 3.642 1.00 79.88 184 GLU A C 1
ATOM 1479 O O . GLU A 1 184 ? -2.302 -3.423 4.581 1.00 79.88 184 GLU A O 1
ATOM 1484 N N . ARG A 1 185 ? -4.290 -4.147 3.829 1.00 88.00 185 ARG A N 1
ATOM 1485 C CA . ARG A 1 185 ? -4.908 -4.181 5.167 1.00 88.00 185 ARG A CA 1
ATOM 1486 C C . ARG A 1 185 ? -4.185 -5.160 6.081 1.00 88.00 185 ARG A C 1
ATOM 1488 O O . ARG A 1 185 ? -3.862 -4.818 7.212 1.00 88.00 185 ARG A O 1
ATOM 1495 N N . GLN A 1 186 ? -3.907 -6.367 5.599 1.00 88.06 186 GLN A N 1
ATOM 1496 C CA . GLN A 1 186 ? -3.217 -7.401 6.369 1.00 88.06 186 GLN A CA 1
ATOM 1497 C C . GLN A 1 186 ? -1.789 -6.977 6.747 1.00 88.06 186 GLN A C 1
ATOM 1499 O O . GLN A 1 186 ? -1.340 -7.299 7.844 1.00 88.06 186 GLN A O 1
ATOM 1504 N N . ALA A 1 187 ? -1.072 -6.241 5.892 1.00 84.69 187 ALA A N 1
ATOM 1505 C CA . ALA A 1 187 ? 0.229 -5.648 6.224 1.00 84.69 187 ALA A CA 1
ATOM 1506 C C . ALA A 1 187 ? 0.123 -4.648 7.383 1.00 84.69 187 ALA A C 1
ATOM 1508 O O . ALA A 1 187 ? 0.796 -4.804 8.401 1.00 84.69 187 ALA A O 1
ATOM 1509 N N . VAL A 1 188 ? -0.801 -3.686 7.278 1.00 89.69 188 VAL A N 1
ATOM 1510 C CA . VAL A 1 188 ? -1.046 -2.685 8.329 1.00 89.69 188 VAL A CA 1
ATOM 1511 C C . VAL A 1 188 ? -1.401 -3.364 9.654 1.00 89.69 188 VAL A C 1
ATOM 1513 O O . VAL A 1 188 ? -0.805 -3.065 10.687 1.00 89.69 188 VAL A O 1
ATOM 1516 N N . LEU A 1 189 ? -2.315 -4.340 9.632 1.00 92.00 189 LEU A N 1
ATOM 1517 C CA . LEU A 1 189 ? -2.735 -5.065 10.834 1.00 92.00 189 LEU A CA 1
ATOM 1518 C C . LEU A 1 189 ? -1.606 -5.910 11.441 1.00 92.00 189 LEU A C 1
ATOM 1520 O O . LEU A 1 189 ? -1.506 -6.001 12.666 1.00 92.00 189 LEU A O 1
ATOM 1524 N N . ARG A 1 190 ? -0.734 -6.510 10.618 1.00 89.81 190 ARG A N 1
ATOM 1525 C CA . ARG A 1 190 ? 0.477 -7.203 11.091 1.00 89.81 190 ARG A CA 1
ATOM 1526 C C . ARG A 1 190 ? 1.413 -6.246 11.812 1.00 89.81 190 ARG A C 1
ATOM 1528 O O . ARG A 1 190 ? 1.858 -6.566 12.916 1.00 89.81 190 ARG A O 1
ATOM 1535 N N . TYR A 1 191 ? 1.664 -5.079 11.228 1.00 88.38 191 TYR A N 1
ATOM 1536 C CA . TYR A 1 191 ? 2.505 -4.064 11.847 1.00 88.38 191 TYR A CA 1
ATOM 1537 C C . TYR A 1 191 ? 1.906 -3.558 13.168 1.00 88.38 191 TYR A C 1
ATOM 1539 O O . TYR A 1 191 ? 2.596 -3.542 14.187 1.00 88.38 191 TYR A O 1
ATOM 1547 N N . TRP A 1 192 ? 0.606 -3.244 13.205 1.00 92.94 192 TRP A N 1
ATOM 1548 C CA . TRP A 1 192 ? -0.078 -2.806 14.431 1.00 92.94 192 TRP A CA 1
ATOM 1549 C C . TRP A 1 192 ? -0.036 -3.864 15.528 1.00 92.94 192 TRP A C 1
ATOM 1551 O O . TRP A 1 192 ? 0.211 -3.543 16.688 1.00 92.94 192 TRP A O 1
ATOM 1561 N N . LYS A 1 193 ? -0.219 -5.138 15.165 1.00 90.81 193 LYS A N 1
ATOM 1562 C CA . LYS A 1 193 ? -0.082 -6.260 16.096 1.00 90.81 193 LYS A CA 1
ATOM 1563 C C . LYS A 1 193 ? 1.345 -6.356 16.648 1.00 90.81 193 LYS A C 1
ATOM 1565 O O . LYS A 1 193 ? 1.509 -6.556 17.844 1.00 90.81 193 LYS A O 1
ATOM 1570 N N . LYS A 1 194 ? 2.379 -6.167 15.815 1.00 88.06 194 LYS A N 1
ATOM 1571 C CA . LYS A 1 194 ? 3.794 -6.149 16.246 1.00 88.06 194 LYS A CA 1
ATOM 1572 C C . LYS A 1 194 ? 4.100 -4.987 17.201 1.00 88.06 194 LYS A C 1
ATOM 1574 O O . LYS A 1 194 ? 4.927 -5.142 18.092 1.00 88.06 194 LYS A O 1
ATOM 1579 N N . LYS A 1 195 ? 3.438 -3.839 17.025 1.00 88.38 195 LYS A N 1
ATOM 1580 C CA . LYS A 1 195 ? 3.560 -2.658 17.899 1.00 88.38 195 LYS A CA 1
ATOM 1581 C C . LYS A 1 195 ? 2.636 -2.690 19.125 1.00 88.38 195 LYS A C 1
ATOM 1583 O O . LYS A 1 195 ? 2.620 -1.722 19.872 1.00 88.38 195 LYS A O 1
ATOM 1588 N N . ASN A 1 196 ? 1.884 -3.774 19.340 1.00 89.69 196 ASN A N 1
ATOM 1589 C CA . ASN A 1 196 ? 0.847 -3.897 20.376 1.00 89.69 196 ASN A CA 1
ATOM 1590 C C . ASN A 1 196 ? -0.296 -2.866 20.282 1.00 89.69 196 ASN A C 1
ATOM 1592 O O . ASN A 1 196 ? -1.092 -2.743 21.205 1.00 89.69 196 ASN A O 1
ATOM 1596 N N . TRP A 1 197 ? -0.441 -2.177 19.148 1.00 93.56 197 TRP A N 1
ATOM 1597 C CA . TRP A 1 197 ? -1.574 -1.28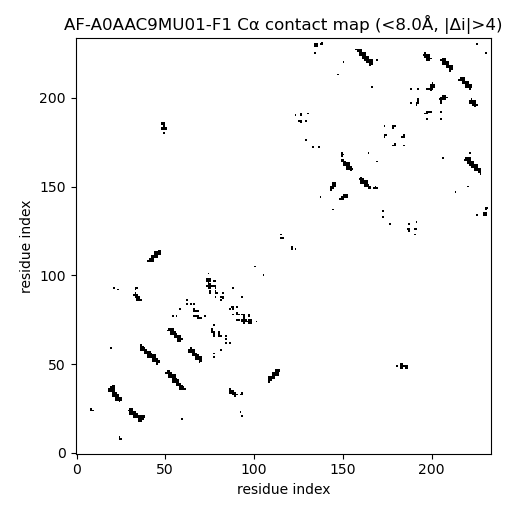6 18.880 1.00 93.56 197 TRP A CA 1
ATOM 1598 C C . TRP A 1 197 ? -2.836 -2.049 18.504 1.00 93.56 197 TRP A C 1
ATOM 1600 O O . TRP A 1 197 ? -3.933 -1.530 18.636 1.00 93.56 197 TRP A O 1
ATOM 1610 N N . LEU A 1 198 ? -2.702 -3.279 18.014 1.00 94.88 198 LEU A N 1
ATOM 1611 C CA . LEU A 1 198 ? -3.820 -4.175 17.747 1.00 94.88 198 LEU A CA 1
ATOM 1612 C C . LEU A 1 198 ? -3.666 -5.416 18.620 1.00 94.88 198 LEU A C 1
ATOM 1614 O O . LEU A 1 198 ? -2.706 -6.174 18.457 1.00 94.88 198 LEU A O 1
ATOM 1618 N N . LEU A 1 199 ? -4.627 -5.652 19.511 1.00 91.75 199 LEU A N 1
ATOM 1619 C CA . LEU A 1 199 ? -4.601 -6.841 20.352 1.00 91.75 199 LEU A CA 1
ATOM 1620 C C . LEU A 1 199 ? -4.922 -8.090 19.516 1.00 91.75 199 LEU A C 1
ATOM 1622 O O . LEU A 1 199 ? -5.877 -8.088 18.731 1.00 91.75 199 LEU A O 1
ATOM 1626 N N . PRO A 1 200 ? -4.149 -9.177 19.675 1.00 87.50 200 PRO A N 1
ATOM 1627 C CA . PRO A 1 200 ? -4.408 -10.416 18.964 1.00 87.50 200 PRO A CA 1
ATOM 1628 C C . PRO A 1 200 ? -5.725 -11.046 19.416 1.00 87.50 200 PRO A C 1
ATOM 1630 O O . PRO A 1 200 ? -6.047 -11.085 20.602 1.00 87.50 200 PRO A O 1
ATOM 1633 N N . GLY A 1 201 ? -6.464 -11.603 18.463 1.00 83.00 201 GLY A N 1
ATOM 1634 C CA . GLY A 1 201 ? -7.575 -12.496 18.750 1.00 83.00 201 GLY A CA 1
ATOM 1635 C C . GLY A 1 201 ? -7.148 -13.942 18.975 1.00 83.00 201 GLY A C 1
ATOM 1636 O O . GLY A 1 201 ? -5.971 -14.296 18.865 1.00 83.00 201 GLY A O 1
ATOM 1637 N N . ASN A 1 202 ? -8.136 -14.794 19.264 1.00 78.19 202 ASN A N 1
ATOM 1638 C CA . ASN A 1 202 ? -7.923 -16.229 19.454 1.00 78.19 202 ASN A CA 1
ATOM 1639 C C . ASN A 1 202 ? -7.209 -16.844 18.238 1.00 78.19 202 ASN A C 1
ATOM 1641 O O . ASN A 1 202 ? -7.458 -16.458 17.090 1.00 78.19 202 ASN A O 1
ATOM 1645 N N . ASP A 1 203 ? -6.317 -17.797 18.508 1.00 76.81 203 ASP A N 1
ATOM 1646 C CA . ASP A 1 203 ? -5.492 -18.490 17.510 1.00 76.81 203 ASP A CA 1
ATOM 1647 C C . ASP A 1 203 ? -4.610 -17.549 16.668 1.00 76.81 203 ASP A C 1
ATOM 1649 O O . ASP A 1 203 ? -4.289 -17.832 15.514 1.00 76.81 203 ASP A O 1
ATOM 1653 N N . GLY A 1 204 ? -4.243 -16.384 17.214 1.00 73.62 204 GLY A N 1
ATOM 1654 C CA . GLY A 1 204 ? -3.348 -15.432 16.558 1.00 73.62 204 GLY A CA 1
ATOM 1655 C C . GLY A 1 204 ? -3.987 -14.608 15.434 1.00 73.62 204 GLY A C 1
ATOM 1656 O O . GLY A 1 204 ? -3.264 -13.877 14.750 1.00 73.62 204 GLY A O 1
ATOM 1657 N N . LYS A 1 205 ? -5.312 -14.674 15.256 1.00 86.31 205 LYS A N 1
ATOM 1658 C CA . LYS A 1 205 ? -6.063 -13.868 14.275 1.00 86.31 205 LYS A CA 1
ATOM 1659 C C . LYS A 1 205 ? -6.069 -12.379 14.650 1.00 86.31 205 LYS A C 1
ATOM 1661 O O . LYS A 1 205 ? -5.828 -12.020 15.795 1.00 86.31 205 LYS A O 1
ATOM 1666 N N . PHE A 1 206 ? -6.386 -11.501 13.696 1.00 90.38 206 PHE A N 1
ATOM 1667 C CA . PHE A 1 206 ? -6.485 -10.048 13.941 1.00 90.38 206 PHE A CA 1
ATOM 1668 C C . PHE A 1 206 ? -7.787 -9.614 14.626 1.00 90.38 206 PHE A C 1
ATOM 1670 O O . PHE A 1 206 ? -7.826 -8.574 15.267 1.00 90.38 206 PHE A O 1
ATOM 1677 N N . SER A 1 207 ? -8.860 -10.395 14.472 1.00 91.06 207 SER A N 1
ATOM 1678 C CA . SER A 1 207 ? -10.179 -10.085 15.035 1.00 91.06 207 SER A CA 1
ATOM 1679 C C . SER A 1 207 ? -10.542 -11.043 16.167 1.00 91.06 207 SER A C 1
ATOM 1681 O O . SER A 1 207 ? -10.303 -12.247 16.044 1.00 91.06 207 SER A O 1
ATOM 1683 N N . VAL A 1 208 ? -11.246 -10.543 17.173 1.00 91.31 208 VAL A N 1
ATOM 1684 C CA . VAL A 1 208 ? -11.851 -11.301 18.274 1.00 91.31 208 VAL A CA 1
ATOM 1685 C C . VAL A 1 208 ? -13.353 -11.477 18.078 1.00 91.31 208 VAL A C 1
ATOM 1687 O O . VAL A 1 208 ? -13.995 -10.726 17.343 1.00 91.31 208 VAL A O 1
ATOM 1690 N N . VAL A 1 209 ? -13.937 -12.452 18.774 1.00 89.06 209 VAL A N 1
ATOM 1691 C CA . VAL A 1 209 ? -15.381 -12.473 19.029 1.00 89.06 209 VAL A CA 1
ATOM 1692 C C . VAL A 1 209 ? -15.621 -11.694 20.318 1.00 89.06 209 VAL A C 1
ATOM 1694 O O . VAL A 1 209 ? -15.187 -12.115 21.384 1.00 89.06 209 VAL A O 1
ATOM 1697 N N . HIS A 1 210 ? -16.296 -10.556 20.211 1.00 87.00 210 HIS A N 1
ATOM 1698 C CA . HIS A 1 210 ? -16.621 -9.678 21.326 1.00 87.00 210 HIS A CA 1
ATOM 1699 C C . HIS A 1 210 ? -18.128 -9.709 21.595 1.00 87.00 210 HIS A C 1
ATOM 1701 O O . HIS A 1 210 ? -18.940 -9.733 20.664 1.00 87.00 210 HIS A O 1
ATOM 1707 N N . ARG A 1 211 ? -18.522 -9.732 22.870 1.00 85.50 211 ARG A N 1
ATOM 1708 C CA . ARG A 1 211 ? -19.932 -9.702 23.263 1.00 85.50 211 ARG A CA 1
ATOM 1709 C C . ARG A 1 211 ? -20.375 -8.251 23.384 1.00 85.50 211 ARG A C 1
ATOM 1711 O O . ARG A 1 211 ? -20.012 -7.587 24.340 1.00 85.50 211 ARG A O 1
ATOM 1718 N N . ASP A 1 212 ? -21.169 -7.803 22.421 1.00 80.69 212 ASP A N 1
ATOM 1719 C CA . ASP A 1 212 ? -21.751 -6.463 22.396 1.00 80.69 212 ASP A CA 1
ATOM 1720 C C . ASP A 1 212 ? -22.639 -6.256 23.642 1.00 80.69 212 ASP A C 1
ATOM 1722 O O . ASP A 1 212 ? -23.622 -6.997 23.804 1.00 80.69 212 ASP A O 1
ATOM 1726 N N . PRO A 1 213 ? -22.304 -5.310 24.540 1.00 76.44 213 PRO A N 1
ATOM 1727 C CA . PRO A 1 213 ? -23.059 -5.080 25.768 1.00 76.44 213 PRO A CA 1
ATOM 1728 C C . PRO A 1 213 ? -24.453 -4.494 25.501 1.00 76.44 213 PRO A C 1
ATOM 1730 O O . PRO A 1 213 ? -25.393 -4.821 26.231 1.00 76.44 213 PRO A O 1
ATOM 1733 N N . LEU A 1 214 ? -24.616 -3.705 24.433 1.00 76.88 214 LEU A N 1
ATOM 1734 C CA . LEU A 1 214 ? -25.879 -3.052 24.081 1.00 76.88 214 LEU A CA 1
ATOM 1735 C C . LEU A 1 214 ? -26.830 -4.022 23.372 1.00 76.88 214 LEU A C 1
ATOM 1737 O O . LEU A 1 214 ? -27.991 -4.162 23.754 1.00 76.88 214 LEU A O 1
ATOM 1741 N N . MET A 1 215 ? -26.333 -4.758 22.374 1.00 75.69 215 MET A N 1
ATOM 1742 C CA . MET A 1 215 ? -27.153 -5.695 21.590 1.00 75.69 215 MET A CA 1
ATOM 1743 C C . MET A 1 215 ? -27.229 -7.103 22.193 1.00 75.69 215 MET A C 1
ATOM 1745 O O . MET A 1 215 ? -27.978 -7.950 21.697 1.00 75.69 215 MET A O 1
ATOM 1749 N N . ARG A 1 216 ? -26.431 -7.391 23.232 1.00 79.56 216 ARG A N 1
ATOM 1750 C CA . ARG A 1 216 ? -26.302 -8.708 23.886 1.00 79.56 216 ARG A CA 1
ATOM 1751 C C . ARG A 1 216 ? -25.977 -9.853 22.916 1.00 79.56 216 ARG A C 1
ATOM 1753 O O . ARG A 1 216 ? -26.299 -11.011 23.191 1.00 79.56 216 ARG A O 1
ATOM 1760 N N . LYS A 1 217 ? -25.318 -9.551 21.793 1.00 85.50 217 LYS A N 1
ATOM 1761 C CA . LYS A 1 217 ? -24.926 -10.516 20.753 1.00 85.50 217 LYS A CA 1
ATOM 1762 C C . LYS A 1 217 ? -23.412 -10.575 20.603 1.00 85.50 217 LYS A C 1
ATOM 1764 O O . LYS A 1 217 ? -22.718 -9.572 20.722 1.00 85.50 217 LYS A O 1
ATOM 1769 N N . ALA A 1 218 ? -22.897 -11.763 20.307 1.00 86.25 218 ALA A N 1
ATOM 1770 C CA . ALA A 1 218 ? -21.502 -11.926 19.928 1.00 86.25 218 ALA A CA 1
ATOM 1771 C C . ALA A 1 218 ? -21.295 -11.408 18.497 1.00 86.25 218 ALA A C 1
ATOM 1773 O O . ALA A 1 218 ? -22.015 -11.802 17.578 1.00 86.25 218 ALA A O 1
ATOM 1774 N N . ARG A 1 219 ? -20.314 -10.526 18.303 1.00 89.12 219 ARG A N 1
ATOM 1775 C CA . ARG A 1 219 ? -19.926 -9.982 16.997 1.00 89.12 219 ARG A CA 1
ATOM 1776 C C . ARG A 1 219 ? -18.415 -10.059 16.850 1.00 89.12 219 ARG A C 1
ATOM 1778 O O . ARG A 1 219 ? -17.682 -10.033 17.833 1.00 89.12 219 ARG A O 1
ATOM 1785 N N . ARG A 1 220 ? -17.936 -10.156 15.612 1.00 91.56 220 ARG A N 1
ATOM 1786 C CA . ARG A 1 220 ? -16.501 -10.031 15.350 1.00 91.56 220 ARG A CA 1
ATOM 1787 C C . ARG A 1 220 ? -16.094 -8.562 15.433 1.00 91.56 220 ARG A C 1
ATOM 1789 O O . ARG A 1 220 ? -16.773 -7.707 14.859 1.00 91.56 220 ARG A O 1
ATOM 1796 N N . ALA A 1 221 ? -14.991 -8.298 16.115 1.00 93.88 221 ALA A N 1
ATOM 1797 C CA . ALA A 1 221 ? -14.432 -6.968 16.300 1.00 93.88 221 ALA A CA 1
ATOM 1798 C C . ALA A 1 221 ? -12.901 -7.016 16.271 1.00 93.88 221 ALA A C 1
ATOM 1800 O O . ALA A 1 221 ? -12.302 -8.078 16.440 1.00 93.88 221 ALA A O 1
ATOM 1801 N N . TYR A 1 222 ? -12.283 -5.868 16.053 1.00 95.44 222 TYR A N 1
ATOM 1802 C CA . TYR A 1 222 ? -10.862 -5.633 16.276 1.00 95.44 222 TYR A CA 1
ATOM 1803 C C . TYR A 1 222 ? -10.732 -4.814 17.556 1.00 95.44 222 TYR A C 1
ATOM 1805 O O . TYR A 1 222 ? -11.601 -3.989 17.830 1.00 95.44 222 TYR A O 1
ATOM 1813 N N . ILE A 1 223 ? -9.687 -5.059 18.344 1.00 94.69 223 ILE A N 1
ATOM 1814 C CA . ILE A 1 223 ? -9.412 -4.261 19.542 1.00 94.69 223 ILE A CA 1
ATOM 1815 C C . ILE A 1 223 ?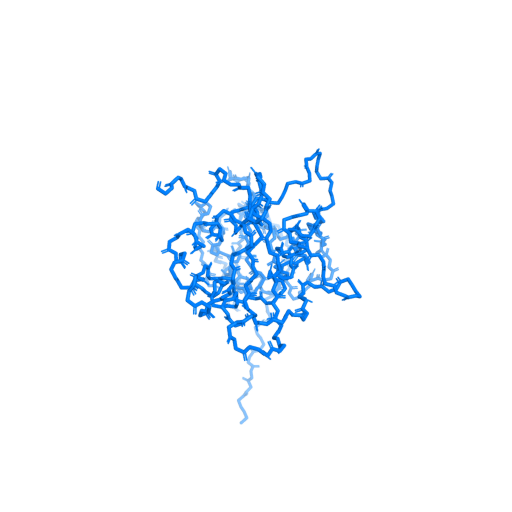 -8.127 -3.490 19.291 1.00 94.69 223 ILE A C 1
ATOM 1817 O O . ILE A 1 223 ? -7.046 -4.080 19.274 1.00 94.69 223 ILE A O 1
ATOM 1821 N N . VAL A 1 224 ? -8.269 -2.191 19.057 1.00 95.75 224 VAL A N 1
ATOM 1822 C CA . VAL A 1 224 ? -7.159 -1.275 18.801 1.00 95.75 224 VAL A CA 1
ATOM 1823 C C . VAL A 1 224 ? -6.888 -0.477 20.071 1.00 95.75 224 VAL A C 1
ATOM 1825 O O . VAL A 1 224 ? -7.809 0.080 20.655 1.00 95.75 224 VAL A O 1
ATOM 1828 N N . VAL A 1 225 ? -5.640 -0.452 20.515 1.00 94.25 225 VAL A N 1
ATOM 1829 C CA . VAL A 1 225 ? -5.178 0.309 21.676 1.00 94.25 225 VAL A CA 1
ATOM 1830 C C . VAL A 1 225 ? -4.768 1.695 21.200 1.00 94.25 225 VAL A C 1
ATOM 1832 O O . VAL A 1 225 ? -3.962 1.812 20.273 1.00 94.25 225 VAL A O 1
ATOM 1835 N N . ILE A 1 226 ? -5.337 2.731 21.810 1.00 92.38 226 ILE A N 1
ATOM 1836 C CA . ILE A 1 226 ? -5.027 4.133 21.535 1.00 92.38 226 ILE A CA 1
ATOM 1837 C C . ILE A 1 226 ? -4.573 4.804 22.838 1.00 92.38 226 ILE A C 1
ATOM 1839 O O . ILE A 1 226 ? -5.328 4.773 23.808 1.00 92.38 226 ILE A O 1
ATOM 1843 N N . PRO A 1 227 ? -3.373 5.407 22.876 1.00 86.44 227 PRO A N 1
ATOM 1844 C CA . PRO A 1 227 ? -2.950 6.270 23.977 1.00 86.44 227 PRO A CA 1
ATOM 1845 C C . PRO A 1 227 ? -3.946 7.413 24.221 1.00 86.44 227 PRO A C 1
ATOM 1847 O O . PRO A 1 227 ? -4.431 8.011 23.258 1.00 86.44 227 PRO A O 1
ATOM 1850 N N . GLU A 1 228 ? -4.259 7.727 25.481 1.00 77.94 228 GLU A N 1
ATOM 1851 C CA . GLU A 1 228 ? -5.248 8.773 25.805 1.00 77.94 228 GLU A CA 1
ATOM 1852 C C . GLU A 1 228 ? -4.902 10.144 25.195 1.00 77.94 228 GLU A C 1
ATOM 1854 O O . GLU A 1 228 ? -5.790 10.846 24.709 1.00 77.94 228 GLU A O 1
ATOM 1859 N N . ASP A 1 229 ? -3.613 10.492 25.108 1.00 77.88 229 ASP A N 1
ATOM 1860 C CA . ASP A 1 229 ? -3.130 11.749 24.517 1.00 77.88 229 ASP A CA 1
ATOM 1861 C C . ASP A 1 229 ? -3.476 11.899 23.025 1.00 77.88 229 ASP A C 1
ATOM 1863 O O . ASP A 1 229 ? -3.506 13.013 22.498 1.00 77.88 229 ASP A O 1
ATOM 1867 N N . LYS A 1 230 ? -3.789 10.794 22.334 1.00 76.56 230 LYS A N 1
ATOM 1868 C CA . LYS A 1 230 ? -4.173 10.787 20.915 1.00 76.56 230 LYS A CA 1
ATOM 1869 C C . LYS A 1 230 ? -5.672 10.920 20.659 1.00 76.56 230 LYS A C 1
ATOM 1871 O O . LYS A 1 230 ? -6.053 11.083 19.500 1.00 76.56 230 LYS A O 1
ATOM 1876 N N . LEU A 1 231 ? -6.518 10.839 21.686 1.00 68.75 231 LEU A N 1
ATOM 1877 C CA . LEU A 1 231 ? -7.974 10.964 21.529 1.00 68.75 231 LEU A CA 1
ATOM 1878 C C . LEU A 1 231 ? -8.491 12.401 21.690 1.00 68.75 231 LEU A C 1
ATOM 1880 O O . LEU A 1 231 ? -9.667 12.642 21.423 1.00 68.75 231 LEU A O 1
ATOM 1884 N N . GLY A 1 232 ? -7.604 13.351 22.008 1.00 56.88 232 GLY A N 1
ATOM 1885 C CA . GLY A 1 232 ? -7.943 14.754 22.237 1.00 56.88 232 GLY A CA 1
ATOM 1886 C C . GLY A 1 232 ? -8.695 14.949 23.556 1.00 56.88 232 GLY A C 1
ATOM 1887 O O . GLY A 1 232 ? -9.587 14.177 23.904 1.00 56.88 232 GLY A O 1
ATOM 1888 N N . GLU A 1 233 ? -8.329 15.985 24.314 1.00 50.41 233 GLU A N 1
ATOM 1889 C CA . GLU A 1 233 ? -9.080 16.357 25.516 1.00 50.41 233 GLU A CA 1
ATOM 1890 C C . GLU A 1 233 ? -10.521 16.725 25.134 1.00 50.41 233 GLU A C 1
ATOM 1892 O O . GLU A 1 233 ? -10.763 17.429 24.149 1.00 50.41 233 GLU A O 1
ATOM 1897 N N . SER A 1 234 ? -11.470 16.186 25.901 1.00 46.66 234 SER A N 1
ATOM 1898 C CA . SER A 1 234 ? -12.899 16.514 25.811 1.00 46.66 234 SER A CA 1
ATOM 1899 C C . SER A 1 234 ? -13.185 17.882 26.417 1.00 46.66 234 SER A C 1
ATOM 1901 O O . SER A 1 234 ? -12.586 18.178 27.474 1.00 46.66 234 SER A O 1
#

Mean predicted aligned error: 13.95 Å

Secondary structure (DSSP, 8-state):
---------------SS--SSEEEE-TT--EEEEESS-EEEEEEEEETTTTEEEEEEEE-TTT-EEEEEEGGGHHHHHHHHHHHTT----HHHHHHHHHHHHHHHGGGSEEEE---S-STT---HHHHHHHHHHHHHHHHTHHHHHTTSSEEEE--SSSEEEEEEEHHHHHHHHHHTT---HHHHHHHHHHHHHTTSB---GGG-S-EEEE-TTT--EEEEEEEEEEGGGS---

Sequence (234 aa):
MENLAENSYNIDTLNAEETNGIWIEDEDGNRQCVCPVSVEIIAIEVDRERDRYWYVAQIGEPINREVRSPVHEGGLGIARAVAMAGVWTNAKKLGAYFDEILAARWRELIQNIRSYEEGETGIDPEAISVYEKFCEWVAVNRKEFDEGFWGHLDESGNEETKVIVYVAAFAKFFADIRIKNEAERQAVLRYWKKKNWLLPGNDGKFSVVHRDPLMRKARRAYIVVIPEDKLGES

Organism: Neomoorella thermoacetica (NCBI:txid1525)

pLDDT: mean 80.99, std 16.63, range [31.97, 95.94]

Solvent-accessible surface area (backbone atoms only — not comparable to full-atom values): 13252 Å² total; per-residue (Å²): 137,82,82,80,81,80,85,77,76,84,87,73,88,83,87,91,89,72,67,68,30,42,66,47,65,48,98,86,67,51,75,41,82,26,26,74,37,32,74,45,79,65,30,34,39,29,34,72,52,47,71,43,46,25,39,32,30,42,35,35,70,95,70,63,42,81,35,68,18,52,53,94,48,46,22,45,29,43,29,48,35,46,36,73,74,70,44,71,58,42,40,72,62,38,7,53,55,38,44,51,48,42,70,74,42,54,91,73,45,45,73,46,63,54,60,92,68,72,61,101,72,76,77,55,70,66,47,48,53,53,48,53,52,46,39,52,52,47,49,78,41,43,66,44,23,75,73,53,76,38,22,41,74,45,69,88,45,99,61,40,31,38,37,36,32,26,55,71,46,50,53,47,52,36,47,75,74,66,53,76,53,64,44,39,51,52,36,35,50,52,52,31,39,77,70,60,33,28,47,71,17,75,96,74,34,70,50,30,82,40,72,39,82,88,80,71,41,79,41,57,22,32,40,36,51,40,51,52,87,63,51,57,91,130

Radius of gyration: 25.43 Å; Cα contacts (8 Å, |Δi|>4): 372; chains: 1; bounding box: 55×35×77 Å